Protein AF-A0A849I796-F1 (afdb_monomer)

Radius of gyration: 27.42 Å; Cα contacts (8 Å, |Δi|>4): 623; chains: 1; bounding box: 68×43×77 Å

Solvent-accessible surface area (backbone atoms only — not comparable to full-atom values): 19784 Å² total; per-residue (Å²): 122,46,79,78,44,78,45,82,38,92,36,68,52,98,88,42,77,52,31,26,39,43,32,38,31,42,37,64,88,39,35,52,67,39,44,51,39,39,40,70,53,34,75,76,41,68,89,66,61,77,65,14,43,44,56,55,46,40,28,33,34,23,44,32,41,38,40,72,31,68,44,82,55,86,55,64,49,69,46,78,55,97,47,93,47,33,30,40,26,29,28,39,38,78,47,72,70,43,39,50,52,26,46,52,52,17,50,52,46,52,48,19,28,71,70,76,47,87,55,66,52,66,62,55,24,49,55,40,26,55,51,41,65,72,62,51,68,48,61,62,32,37,52,55,50,50,58,28,54,78,68,72,44,52,71,45,74,77,50,90,65,52,35,33,38,33,58,59,80,95,70,44,46,43,29,51,46,83,46,45,80,81,60,52,69,69,59,52,56,36,69,54,32,52,63,60,39,45,54,57,36,43,77,69,70,42,92,67,71,60,64,49,78,37,90,47,48,64,48,38,44,51,51,39,58,74,68,70,52,42,22,27,33,29,24,47,70,60,60,95,69,55,37,55,43,70,73,40,74,51,65,68,54,48,34,54,33,39,62,48,7,48,74,75,26,94,46,30,32,34,29,45,49,79,89,80,85,49,67,53,72,43,67,58,91,96,40,80,76,47,76,43,76,60,77,76,75,63,45,68,21,70,55,76,48,26,47,51,56,47,45,51,57,64,40,64,42,88,53,32,32,78,74,75,66,41,91,34,57,51,76,69,86,45,74,66,47,50,54,47,31,47,76,70,77,38,53,58,80,35,59,37,51,62,74,40,76,50,97

Nearest PDB structures (foldseek):
  7lgj-assembly1_A  TM=7.982E-01  e=4.415E-27  Synechocystis sp. PCC 6714
  7lgn-assembly1_A  TM=7.480E-01  e=2.036E-26  Tatumella morbirosei
  7lgm-assembly1_B  TM=7.848E-01  e=1.814E-23  Acinetobacter baylyi ADP1
  7ta5-assembly1_A  TM=7.591E-01  e=1.364E-20  Gloeothece citriformis
  3ln6-assembly1_A-2  TM=7.277E-01  e=1.611E-14  Streptococcus agalactiae serogroup V

Sequence (359 aa):
MEILRIRTLRGPNVWSPHRSIEALVSCKAGSPEFAKRLRTLFPKIGPLDPEGSEAHALAVAALALQAQAGCRVAYLRTAKTRLPWEHFVVVEYSEEKVGRLAMERAVELCRAALDDAPFDADAAIAELAELDEDIRLGPSTGSIVSAAIDRGVPHFRLTEGSLVQFGWGFRQRRIQAAETDGDGAIAENIAQDKDLTKELLDAAGVPVPQGRVVRDAEDAWLAACEIGGPVVVKPRDGNQGKGIAVNISAREDVISSFHAASKVSEEVIVERYVPGSDYRLLVIGSKLVAAARRDPPHVIGDGMRTVRELVQEVNLDPRRGSGHATSLTRIPLDEIALATLARQGLEADSVPDKGRRVA

Structure (mmCIF, N/CA/C/O backbone):
data_AF-A0A849I796-F1
#
_entry.id   AF-A0A849I796-F1
#
loop_
_atom_site.group_PDB
_atom_site.id
_atom_site.type_symbol
_atom_site.label_atom_id
_atom_site.label_alt_id
_atom_site.label_comp_id
_atom_site.label_asym_id
_atom_site.label_entity_id
_atom_site.label_seq_id
_atom_site.pdbx_PDB_ins_code
_atom_site.Cartn_x
_atom_site.Cartn_y
_atom_site.Cartn_z
_atom_site.occupancy
_atom_site.B_iso_or_equiv
_atom_site.auth_seq_id
_atom_site.auth_comp_id
_atom_site.auth_asym_id
_atom_site.auth_atom_id
_atom_site.pdbx_PDB_model_num
ATOM 1 N N . MET A 1 1 ? 27.643 3.482 -24.620 1.00 84.50 1 MET A N 1
ATOM 2 C CA . MET A 1 1 ? 26.190 3.665 -24.809 1.00 84.50 1 MET A CA 1
ATOM 3 C C . MET A 1 1 ? 25.739 5.047 -24.338 1.00 84.50 1 MET A C 1
ATOM 5 O O . MET A 1 1 ? 26.122 5.479 -23.248 1.00 84.50 1 MET A O 1
ATOM 9 N N . GLU A 1 2 ? 24.929 5.734 -25.146 1.00 89.38 2 GLU A N 1
ATOM 10 C CA . GLU A 1 2 ? 24.418 7.089 -24.878 1.00 89.38 2 GLU A CA 1
ATOM 11 C C . GLU A 1 2 ? 22.937 7.215 -25.273 1.00 89.38 2 GLU A C 1
ATOM 13 O O . GLU A 1 2 ? 22.543 6.746 -26.341 1.00 89.38 2 GLU A O 1
ATOM 18 N N . ILE A 1 3 ? 22.114 7.853 -24.431 1.00 92.19 3 ILE A N 1
ATOM 19 C CA . ILE A 1 3 ? 20.731 8.206 -24.783 1.00 92.19 3 ILE A CA 1
ATOM 20 C C . ILE A 1 3 ? 20.756 9.527 -25.554 1.00 92.19 3 ILE A C 1
ATOM 22 O O . ILE A 1 3 ? 21.059 10.572 -24.988 1.00 92.19 3 ILE A O 1
ATOM 26 N N . LEU A 1 4 ? 20.377 9.487 -26.829 1.00 93.88 4 LEU A N 1
ATOM 27 C CA . LEU A 1 4 ? 20.266 10.670 -27.686 1.00 93.88 4 LEU A CA 1
ATOM 28 C C . LEU A 1 4 ? 18.950 11.421 -27.454 1.00 93.88 4 LEU A C 1
ATOM 30 O O . LEU A 1 4 ? 18.875 12.640 -27.601 1.00 93.88 4 LEU A O 1
ATOM 34 N N . ARG A 1 5 ? 17.876 10.688 -27.137 1.00 95.06 5 ARG A N 1
ATOM 35 C CA . ARG A 1 5 ? 16.550 11.259 -26.877 1.00 95.06 5 ARG A CA 1
ATOM 36 C C . ARG A 1 5 ? 15.715 10.317 -26.027 1.00 95.06 5 ARG A C 1
ATOM 38 O O . ARG A 1 5 ? 15.691 9.126 -26.305 1.00 95.06 5 ARG A O 1
ATOM 45 N N . ILE A 1 6 ? 14.941 10.856 -25.089 1.00 95.00 6 ILE A N 1
ATOM 46 C CA . ILE A 1 6 ? 13.949 10.097 -24.317 1.00 95.00 6 ILE A CA 1
ATOM 47 C C . ILE A 1 6 ? 12.566 10.743 -24.420 1.00 95.00 6 ILE A C 1
ATOM 49 O O . ILE A 1 6 ? 12.428 11.967 -24.377 1.00 95.00 6 ILE A O 1
ATOM 53 N N . ARG A 1 7 ? 11.527 9.923 -24.577 1.00 95.25 7 ARG A N 1
ATOM 54 C CA . ARG A 1 7 ? 10.123 10.340 -24.638 1.00 95.25 7 ARG A CA 1
ATOM 55 C C . ARG A 1 7 ? 9.273 9.439 -23.758 1.00 95.25 7 ARG A C 1
ATOM 57 O O . ARG A 1 7 ? 9.440 8.224 -23.777 1.00 95.25 7 ARG A O 1
ATOM 64 N N . THR A 1 8 ? 8.316 10.033 -23.050 1.00 94.81 8 THR A N 1
ATOM 65 C CA . THR A 1 8 ? 7.270 9.273 -22.360 1.00 94.81 8 THR A CA 1
ATOM 66 C C . THR A 1 8 ? 6.030 9.179 -23.242 1.00 94.81 8 THR A C 1
ATOM 68 O O . THR A 1 8 ? 5.461 10.200 -23.630 1.00 94.81 8 THR A O 1
ATOM 71 N N . LEU A 1 9 ? 5.576 7.964 -23.520 1.00 94.31 9 LEU A N 1
ATOM 72 C CA . LEU A 1 9 ? 4.347 7.671 -24.246 1.00 94.31 9 LEU A CA 1
ATOM 73 C C . LEU A 1 9 ? 3.263 7.293 -23.227 1.00 94.31 9 LEU A C 1
ATOM 75 O O . LEU A 1 9 ? 3.277 6.200 -22.667 1.00 94.31 9 LEU A O 1
ATOM 79 N N . ARG A 1 10 ? 2.329 8.216 -22.963 1.00 89.31 10 ARG A N 1
ATOM 80 C CA . ARG A 1 10 ? 1.353 8.139 -21.851 1.00 89.31 10 ARG A CA 1
ATOM 81 C C . ARG A 1 10 ? 0.063 7.373 -22.166 1.00 89.31 10 ARG A C 1
ATOM 83 O O . ARG A 1 10 ? -0.919 7.493 -21.442 1.00 89.31 10 ARG A O 1
ATOM 90 N N . GLY A 1 11 ? 0.062 6.575 -23.224 1.00 84.88 11 GLY A N 1
ATOM 91 C CA . GLY A 1 11 ? -1.077 5.761 -23.633 1.00 84.88 11 GLY A CA 1
ATOM 92 C C . GLY A 1 11 ? -0.743 4.920 -24.862 1.00 84.88 11 GLY A C 1
ATOM 93 O O . GLY A 1 11 ? 0.442 4.804 -25.201 1.00 84.88 11 GLY A O 1
ATOM 94 N N . PRO A 1 12 ? -1.768 4.375 -25.545 1.00 86.06 12 PRO A N 1
ATOM 95 C CA . PRO A 1 12 ? -1.584 3.654 -26.795 1.00 86.06 12 PRO A CA 1
ATOM 96 C C . PRO A 1 12 ? -0.754 4.465 -27.787 1.00 86.06 12 PRO A C 1
ATOM 98 O O . PRO A 1 12 ? -1.002 5.652 -28.010 1.00 86.06 12 PRO A O 1
ATOM 101 N N . ASN A 1 13 ? 0.262 3.828 -28.351 1.00 91.38 13 ASN A N 1
ATOM 102 C CA . ASN A 1 13 ? 1.279 4.479 -29.160 1.00 91.38 13 ASN A CA 1
ATOM 103 C C . ASN A 1 13 ? 1.733 3.573 -30.314 1.00 91.38 13 ASN A C 1
ATOM 105 O O . ASN A 1 13 ? 1.218 2.476 -30.511 1.00 91.38 13 ASN A O 1
ATOM 109 N N . VAL A 1 14 ? 2.700 4.053 -31.102 1.00 93.38 14 VAL A N 1
ATOM 110 C CA . VAL A 1 14 ? 3.194 3.356 -32.302 1.00 93.38 14 VAL A CA 1
ATOM 111 C C . VAL A 1 14 ? 3.827 1.991 -32.001 1.00 93.38 14 VAL A C 1
ATOM 113 O O . VAL A 1 14 ? 3.900 1.139 -32.885 1.00 93.38 14 VAL A O 1
ATOM 116 N N . TRP A 1 15 ? 4.281 1.765 -30.767 1.00 93.31 15 TRP A N 1
ATOM 117 C CA . TRP A 1 15 ? 4.946 0.530 -30.369 1.00 93.31 15 TRP A CA 1
ATOM 118 C C . TRP A 1 15 ? 3.990 -0.466 -29.732 1.00 93.31 15 TRP A C 1
ATOM 120 O O . TRP A 1 15 ? 4.114 -1.661 -29.992 1.00 93.31 15 TRP A O 1
ATOM 130 N N . SER A 1 16 ? 3.080 0.012 -28.883 1.00 89.56 16 SER A N 1
ATOM 131 C CA . SER A 1 16 ? 2.226 -0.838 -28.060 1.00 89.56 16 SER A CA 1
ATOM 132 C C . SER A 1 16 ? 0.968 -0.098 -27.573 1.00 89.56 16 SER A C 1
ATOM 134 O O . SER A 1 16 ? 0.925 1.136 -27.581 1.00 89.56 16 SER A O 1
ATOM 136 N N . PRO A 1 17 ? -0.068 -0.823 -27.108 1.00 86.56 17 PRO A N 1
ATOM 137 C CA . PRO A 1 17 ? -1.189 -0.215 -26.390 1.00 86.56 17 PRO A CA 1
ATOM 138 C C . PRO A 1 17 ? -0.813 0.244 -24.966 1.00 86.56 17 PRO A C 1
ATOM 140 O O . PRO A 1 17 ? -1.616 0.906 -24.309 1.00 86.56 17 PRO A O 1
ATOM 143 N N . HIS A 1 18 ? 0.385 -0.104 -24.488 1.00 87.31 18 HIS A N 1
ATOM 144 C CA . HIS A 1 18 ? 0.859 0.167 -23.136 1.00 87.31 18 HIS A CA 1
ATOM 145 C C . HIS A 1 18 ? 1.500 1.550 -23.032 1.00 87.31 18 HIS A C 1
ATOM 147 O O . HIS A 1 18 ? 2.007 2.103 -24.008 1.00 87.31 18 HIS A O 1
ATOM 153 N N . ARG A 1 19 ? 1.540 2.094 -21.815 1.00 92.44 19 ARG A N 1
ATOM 154 C CA . ARG A 1 19 ? 2.376 3.259 -21.512 1.00 92.44 19 ARG A CA 1
ATOM 155 C C . ARG A 1 19 ? 3.840 2.841 -21.600 1.00 92.44 19 ARG A C 1
ATOM 157 O O . ARG A 1 19 ? 4.206 1.776 -21.111 1.00 92.44 19 ARG A O 1
ATOM 164 N N . SER A 1 20 ? 4.676 3.609 -22.288 1.00 96.44 20 SER A N 1
ATOM 165 C CA . SER A 1 20 ? 6.063 3.199 -22.543 1.00 96.44 20 SER A CA 1
ATOM 166 C C . SER A 1 20 ? 7.026 4.374 -22.596 1.00 96.44 20 SER A C 1
ATOM 168 O O . SER A 1 20 ? 6.670 5.473 -23.015 1.00 96.44 20 SER A O 1
ATOM 170 N N . ILE A 1 21 ? 8.267 4.139 -22.194 1.00 97.38 21 ILE A N 1
ATOM 171 C CA . ILE A 1 21 ? 9.382 5.048 -22.433 1.00 97.38 21 ILE A CA 1
ATOM 172 C C . ILE A 1 21 ? 10.035 4.634 -23.741 1.00 97.38 21 ILE A C 1
ATOM 174 O O . ILE A 1 21 ? 10.441 3.487 -23.890 1.00 97.38 21 ILE A O 1
ATOM 178 N N . GLU A 1 22 ? 10.127 5.570 -24.681 1.00 97.38 22 GLU A N 1
ATOM 179 C CA . GLU A 1 22 ? 10.909 5.432 -25.909 1.00 97.38 22 GLU A CA 1
ATOM 180 C C . GLU A 1 22 ? 12.228 6.183 -25.726 1.00 97.38 22 GLU A C 1
ATOM 182 O O . GLU A 1 22 ? 12.242 7.410 -25.598 1.00 97.38 22 GLU A O 1
ATOM 187 N N . ALA A 1 23 ? 13.337 5.454 -25.757 1.00 97.12 23 ALA A N 1
ATOM 188 C CA . ALA A 1 23 ? 14.680 5.999 -25.811 1.00 97.12 23 ALA A CA 1
ATOM 189 C C . ALA A 1 23 ? 15.287 5.746 -27.197 1.00 97.12 23 ALA A C 1
ATOM 191 O O . ALA A 1 23 ? 15.315 4.617 -27.680 1.00 97.12 23 ALA A O 1
ATOM 192 N N . LEU A 1 24 ? 15.784 6.798 -27.842 1.00 96.50 24 LEU A N 1
ATOM 193 C CA . LEU A 1 24 ? 16.706 6.681 -28.966 1.00 96.50 24 LEU A CA 1
ATOM 194 C C . LEU A 1 24 ? 18.117 6.613 -28.388 1.00 96.50 24 LEU A C 1
ATOM 196 O O . LEU A 1 24 ? 18.549 7.554 -27.718 1.00 96.50 24 LEU A O 1
ATOM 200 N N . VAL A 1 25 ? 18.817 5.516 -28.644 1.00 94.88 25 VAL A N 1
ATOM 201 C CA . VAL A 1 25 ? 20.134 5.241 -28.072 1.00 94.88 25 VAL A CA 1
ATOM 202 C C . VAL A 1 25 ? 21.181 5.033 -29.153 1.00 94.88 25 VAL A C 1
ATOM 204 O O . VAL A 1 25 ? 20.911 4.415 -30.184 1.00 94.88 25 VAL A O 1
ATOM 207 N N . SER A 1 26 ? 22.377 5.554 -28.893 1.00 93.00 26 SER A N 1
ATOM 208 C CA . SER A 1 26 ? 23.586 5.283 -29.660 1.00 93.00 26 SER A CA 1
ATOM 209 C C . SER A 1 26 ? 24.373 4.168 -28.975 1.00 93.00 26 SER A C 1
ATOM 211 O O . SER A 1 26 ? 24.803 4.299 -27.819 1.00 93.00 26 SER A O 1
ATOM 213 N N . CYS A 1 27 ? 24.532 3.057 -29.686 1.00 87.38 27 CYS A N 1
ATOM 214 C CA . CYS A 1 27 ? 25.099 1.810 -29.185 1.00 87.38 27 CYS A CA 1
ATOM 215 C C . CYS A 1 27 ? 26.103 1.239 -30.185 1.00 87.38 27 CYS A C 1
ATOM 217 O O . CYS A 1 27 ? 25.915 1.345 -31.401 1.00 87.38 27 CYS A O 1
ATOM 219 N N . LYS A 1 28 ? 27.153 0.590 -29.677 1.00 80.69 28 LYS A N 1
ATOM 220 C CA . LYS A 1 28 ? 28.049 -0.213 -30.518 1.00 80.69 28 LYS A CA 1
ATOM 221 C C . LYS A 1 28 ? 27.478 -1.625 -30.675 1.00 80.69 28 LYS A C 1
ATOM 223 O O . LYS A 1 28 ? 26.536 -2.013 -29.982 1.00 80.69 28 LYS A O 1
ATOM 228 N N . ALA A 1 29 ? 28.034 -2.393 -31.614 1.00 73.31 29 ALA A N 1
ATOM 229 C CA . ALA A 1 29 ? 27.798 -3.832 -31.638 1.00 73.31 29 ALA A CA 1
ATOM 230 C C . ALA A 1 29 ? 28.307 -4.407 -30.311 1.00 73.31 29 ALA A C 1
ATOM 232 O O . ALA A 1 29 ? 29.456 -4.165 -29.936 1.00 73.31 29 ALA A O 1
ATOM 233 N N . GLY A 1 30 ? 27.425 -5.084 -29.581 1.00 74.38 30 GLY A N 1
ATOM 234 C CA . GLY A 1 30 ? 27.768 -5.624 -28.277 1.00 74.38 30 GLY A CA 1
ATOM 235 C C . GLY A 1 30 ? 28.711 -6.821 -28.359 1.00 74.38 30 GLY A C 1
ATOM 236 O O . GLY A 1 30 ? 29.165 -7.211 -29.435 1.00 74.38 30 GLY A O 1
ATOM 237 N N . SER A 1 31 ? 29.038 -7.392 -27.200 1.00 87.44 31 SER A N 1
ATOM 238 C CA . SER A 1 31 ? 29.915 -8.561 -27.116 1.00 87.44 31 SER A CA 1
ATOM 239 C C . SER A 1 31 ? 29.374 -9.609 -26.140 1.00 87.44 31 SER A C 1
ATOM 241 O O . SER A 1 31 ? 28.722 -9.251 -25.153 1.00 87.44 31 SER A O 1
ATOM 243 N N . PRO A 1 32 ? 29.692 -10.901 -26.341 1.00 89.25 32 PRO A N 1
ATOM 244 C CA . PRO A 1 32 ? 29.359 -11.946 -25.373 1.00 89.25 32 PRO A CA 1
ATOM 245 C C . PRO A 1 32 ? 29.924 -11.675 -23.970 1.00 89.25 32 PRO A C 1
ATOM 247 O O . PRO A 1 32 ? 29.285 -12.001 -22.970 1.00 89.25 32 PRO A O 1
ATOM 250 N N . GLU A 1 33 ? 31.093 -11.030 -23.883 1.00 91.00 33 GLU A N 1
ATOM 251 C CA . GLU A 1 33 ? 31.715 -10.669 -22.603 1.00 91.00 33 GLU A CA 1
ATOM 252 C C . GLU A 1 33 ? 30.926 -9.578 -21.869 1.00 91.00 33 GLU A C 1
ATOM 254 O O . GLU A 1 33 ? 30.748 -9.652 -20.655 1.00 91.00 33 GLU A O 1
ATOM 259 N N . PHE A 1 34 ? 30.383 -8.598 -22.599 1.00 92.75 34 PHE A N 1
ATOM 260 C CA . PHE A 1 34 ? 29.457 -7.612 -22.036 1.00 92.75 34 PHE A CA 1
ATOM 261 C C . PHE A 1 34 ? 28.204 -8.292 -21.461 1.00 92.75 34 PHE A C 1
ATOM 263 O O . PHE A 1 34 ? 27.848 -8.047 -20.310 1.00 92.75 34 PHE A O 1
ATOM 270 N N . ALA A 1 35 ? 27.579 -9.210 -22.208 1.00 91.56 35 ALA A N 1
ATOM 271 C CA . ALA A 1 35 ? 26.399 -9.934 -21.730 1.00 91.56 35 ALA A CA 1
ATOM 272 C C . ALA A 1 35 ? 26.695 -10.795 -20.487 1.00 91.56 35 ALA A C 1
ATOM 274 O O . ALA A 1 35 ? 25.860 -10.903 -19.587 1.00 91.56 35 ALA A O 1
ATOM 275 N N . LYS A 1 36 ? 27.887 -11.401 -20.414 1.00 92.19 36 LYS A N 1
ATOM 276 C CA . LYS A 1 36 ? 28.337 -12.165 -19.244 1.00 92.19 36 LYS A CA 1
ATOM 277 C C . LYS A 1 36 ? 28.515 -11.264 -18.021 1.00 92.19 36 LYS A C 1
ATOM 279 O O . LYS A 1 36 ? 27.977 -11.586 -16.966 1.00 92.19 36 LYS A O 1
ATOM 284 N N . ARG A 1 37 ? 29.204 -10.129 -18.170 1.00 93.94 37 ARG A N 1
ATOM 285 C CA . ARG A 1 37 ? 29.401 -9.154 -17.085 1.00 93.94 37 ARG A CA 1
ATOM 286 C C . ARG A 1 37 ? 28.090 -8.568 -16.586 1.00 93.94 37 ARG A C 1
ATOM 288 O O . ARG A 1 37 ? 27.881 -8.483 -15.381 1.00 93.94 37 ARG A O 1
ATOM 295 N N . LEU A 1 38 ? 27.165 -8.278 -17.496 1.00 93.81 38 LEU A N 1
ATOM 296 C CA . LEU A 1 38 ? 25.833 -7.799 -17.147 1.00 93.81 38 LEU A CA 1
ATOM 297 C C . LEU A 1 38 ? 25.060 -8.806 -16.278 1.00 93.81 38 LEU A C 1
ATOM 299 O O . LEU A 1 38 ? 24.424 -8.409 -15.307 1.00 93.81 38 LEU A O 1
ATOM 303 N N . ARG A 1 39 ? 25.162 -10.112 -16.568 1.00 94.00 39 ARG A N 1
ATOM 304 C CA . ARG A 1 39 ? 24.584 -11.166 -15.710 1.00 94.00 39 ARG A CA 1
ATOM 305 C C . ARG A 1 39 ? 25.284 -11.286 -14.360 1.00 94.00 39 ARG A C 1
ATOM 307 O O . ARG A 1 39 ? 24.630 -11.646 -13.392 1.00 94.00 39 ARG A O 1
ATOM 314 N N . THR A 1 40 ? 26.581 -11.005 -14.279 1.00 94.50 40 THR A N 1
ATOM 315 C CA . THR A 1 40 ? 27.293 -10.979 -12.993 1.00 94.50 40 THR A CA 1
ATOM 316 C C . THR A 1 40 ? 26.808 -9.824 -12.120 1.00 94.50 40 THR A C 1
ATOM 318 O O . THR A 1 40 ? 26.526 -10.035 -10.946 1.00 94.50 40 THR A O 1
ATOM 321 N N . LEU A 1 41 ? 26.674 -8.624 -12.696 1.00 96.00 41 LEU A N 1
ATOM 322 C CA . LEU A 1 41 ? 26.200 -7.433 -11.984 1.00 96.00 41 LEU A CA 1
ATOM 323 C C . LEU A 1 41 ? 24.712 -7.513 -11.633 1.00 96.00 41 LEU A C 1
ATOM 325 O O . LEU A 1 41 ? 24.296 -7.024 -10.588 1.00 96.00 41 LEU A O 1
ATOM 329 N N . PHE A 1 42 ? 23.907 -8.145 -12.490 1.00 96.44 42 PHE A N 1
ATOM 330 C CA . PHE A 1 42 ? 22.482 -8.331 -12.253 1.00 96.44 42 PHE A CA 1
ATOM 331 C C . PHE A 1 42 ? 22.021 -9.753 -12.616 1.00 96.44 42 PHE A C 1
ATOM 333 O O . PHE A 1 42 ? 21.472 -9.986 -13.698 1.00 96.44 42 PHE A O 1
ATOM 340 N N . PRO A 1 43 ? 22.177 -10.730 -11.702 1.00 93.56 43 PRO A N 1
ATOM 341 C CA . PRO A 1 43 ? 21.858 -12.136 -11.977 1.00 93.56 43 PRO A CA 1
ATOM 342 C C . PRO A 1 43 ? 20.405 -12.394 -12.386 1.00 93.56 43 PRO A C 1
ATOM 344 O O . PRO A 1 43 ? 20.114 -13.341 -13.114 1.00 93.56 43 PRO A O 1
ATOM 347 N N . LYS A 1 44 ? 19.484 -11.535 -11.939 1.00 92.31 44 LYS A N 1
ATOM 348 C CA . LYS A 1 44 ? 18.041 -11.649 -12.180 1.00 92.31 44 LYS A CA 1
ATOM 349 C C . LYS A 1 44 ? 17.553 -10.845 -13.402 1.00 92.31 44 LYS A C 1
ATOM 351 O O . LYS A 1 44 ? 16.351 -10.692 -13.581 1.00 92.31 44 LYS A O 1
ATOM 356 N N . ILE A 1 45 ? 18.454 -10.344 -14.252 1.00 92.50 45 ILE A N 1
ATOM 357 C CA . ILE A 1 45 ? 18.122 -9.493 -15.411 1.00 92.50 45 ILE A CA 1
ATOM 358 C C . ILE A 1 45 ? 17.202 -10.163 -16.451 1.00 92.50 45 ILE A C 1
ATOM 360 O O . ILE A 1 45 ? 16.509 -9.480 -17.192 1.00 92.50 45 ILE A O 1
ATOM 364 N N . GLY A 1 46 ? 17.152 -11.496 -16.503 1.00 89.56 46 GLY A N 1
ATOM 365 C CA . GLY A 1 46 ? 16.339 -12.235 -17.473 1.00 89.56 46 GLY A CA 1
ATOM 366 C C . GLY A 1 46 ? 17.093 -12.580 -18.769 1.00 89.56 46 GLY A C 1
ATOM 367 O O . GLY A 1 46 ? 18.329 -12.615 -18.784 1.00 89.56 46 GLY A O 1
ATOM 368 N N . PRO A 1 47 ? 16.375 -12.935 -19.852 1.00 90.00 47 PRO A N 1
ATOM 369 C CA . PRO A 1 47 ? 16.996 -13.395 -21.089 1.00 90.00 47 PRO A CA 1
ATOM 370 C C . PRO A 1 47 ? 17.690 -12.239 -21.817 1.00 90.00 47 PRO A C 1
ATOM 372 O O . PRO A 1 47 ? 17.088 -11.204 -22.074 1.00 90.00 47 PRO A O 1
ATOM 375 N N . LEU A 1 48 ? 18.955 -12.451 -22.179 1.00 90.31 48 LEU A N 1
ATOM 376 C CA . LEU A 1 48 ? 19.755 -11.522 -22.977 1.00 90.31 48 LEU A CA 1
ATOM 377 C C . LEU A 1 48 ? 20.078 -12.158 -24.325 1.00 90.31 48 LEU A C 1
ATOM 379 O O . LEU A 1 48 ? 20.280 -13.373 -24.406 1.00 90.31 48 LEU A O 1
ATOM 383 N N . ASP A 1 49 ? 20.201 -11.312 -25.340 1.00 85.25 49 ASP A N 1
ATOM 384 C CA . ASP A 1 49 ? 20.724 -11.663 -26.655 1.00 85.25 49 ASP A CA 1
ATOM 385 C C . ASP A 1 49 ? 22.126 -12.298 -26.517 1.00 85.25 49 ASP A C 1
ATOM 387 O O . ASP A 1 49 ? 23.016 -11.667 -25.931 1.00 85.25 49 ASP A O 1
ATOM 391 N N . PRO A 1 50 ? 22.350 -13.527 -27.025 1.00 75.81 50 PRO A N 1
ATOM 392 C CA . PRO A 1 50 ? 23.659 -14.176 -27.004 1.00 75.81 50 PRO A CA 1
ATOM 393 C C . PRO A 1 50 ? 24.763 -13.370 -27.697 1.00 75.81 50 PRO A C 1
ATOM 395 O O . PRO A 1 50 ? 25.920 -13.462 -27.289 1.00 75.81 50 PRO A O 1
ATOM 398 N N . GLU A 1 51 ? 24.418 -12.565 -28.708 1.00 76.81 51 GLU A N 1
ATOM 399 C CA . GLU A 1 51 ? 25.367 -11.689 -29.410 1.00 76.81 51 GLU A CA 1
ATOM 400 C C . GLU A 1 51 ? 25.675 -10.403 -28.620 1.00 76.81 51 GLU A C 1
ATOM 402 O O . GLU A 1 51 ? 26.588 -9.650 -28.958 1.00 76.81 51 GLU A O 1
ATOM 407 N N . GLY A 1 52 ? 24.957 -10.172 -27.517 1.00 77.75 52 GLY A N 1
ATOM 408 C CA . GLY A 1 52 ? 25.245 -9.120 -26.551 1.00 77.75 52 GLY A CA 1
ATOM 409 C C . GLY A 1 52 ? 24.765 -7.730 -26.951 1.00 77.75 52 GLY A C 1
ATOM 410 O O . GLY A 1 52 ? 25.316 -6.761 -26.444 1.00 77.75 52 GLY A O 1
ATOM 411 N N . SER A 1 53 ? 23.760 -7.604 -27.826 1.00 89.69 53 SER A N 1
ATOM 412 C CA . SER A 1 53 ? 23.206 -6.313 -28.264 1.00 89.69 53 SER A CA 1
ATOM 413 C C . SER A 1 53 ? 22.964 -5.336 -27.102 1.00 89.69 53 SER A C 1
ATOM 415 O O . SER A 1 53 ? 22.098 -5.564 -26.256 1.00 89.69 53 SER A O 1
ATOM 417 N N . GLU A 1 54 ? 23.701 -4.216 -27.088 1.00 92.75 54 GLU A N 1
ATOM 418 C CA . GLU A 1 54 ? 23.615 -3.186 -26.037 1.00 92.75 54 GLU A CA 1
ATOM 419 C C . GLU A 1 54 ? 22.193 -2.614 -25.912 1.00 92.75 54 GLU A C 1
ATOM 421 O O . GLU A 1 54 ? 21.687 -2.431 -24.808 1.00 92.75 54 GLU A O 1
ATOM 426 N N . ALA A 1 55 ? 21.513 -2.379 -27.040 1.00 93.62 55 ALA A N 1
ATOM 427 C CA . ALA A 1 55 ? 20.151 -1.846 -27.042 1.00 93.62 55 ALA A CA 1
ATOM 428 C C . ALA A 1 55 ? 19.148 -2.839 -26.434 1.00 93.62 55 ALA A C 1
ATOM 430 O O . ALA A 1 55 ? 18.249 -2.447 -25.691 1.00 93.62 55 ALA A O 1
ATOM 431 N N . HIS A 1 56 ? 19.298 -4.133 -26.736 1.00 94.19 56 HIS A N 1
ATOM 432 C CA . HIS A 1 56 ? 18.454 -5.167 -26.141 1.00 94.19 56 HIS A CA 1
ATOM 433 C C . HIS A 1 56 ? 18.751 -5.332 -24.648 1.00 94.19 56 HIS A C 1
ATOM 435 O O . HIS A 1 56 ? 17.821 -5.371 -23.849 1.00 94.19 56 HIS A O 1
ATOM 441 N N . ALA A 1 57 ? 20.029 -5.341 -24.267 1.00 94.94 57 ALA A N 1
ATOM 442 C CA . ALA A 1 57 ? 20.453 -5.386 -22.875 1.00 94.94 57 ALA A CA 1
ATOM 443 C C . ALA A 1 57 ? 19.880 -4.225 -22.050 1.00 94.94 57 ALA A C 1
ATOM 445 O O . ALA A 1 57 ? 19.354 -4.465 -20.967 1.00 94.94 57 ALA A O 1
ATOM 446 N N . LEU A 1 58 ? 19.895 -2.998 -22.583 1.00 95.88 58 LEU A N 1
ATOM 447 C CA . LEU A 1 58 ? 19.285 -1.840 -21.929 1.00 95.88 58 LEU A CA 1
ATOM 448 C C . LEU A 1 58 ? 17.773 -2.024 -21.726 1.00 95.88 58 LEU A C 1
ATOM 450 O O . LEU A 1 58 ? 17.260 -1.760 -20.640 1.00 95.88 58 LEU A O 1
ATOM 454 N N . ALA A 1 59 ? 17.061 -2.501 -22.754 1.00 96.62 59 ALA A N 1
ATOM 455 C CA . ALA A 1 59 ? 15.622 -2.745 -22.671 1.00 96.62 59 ALA A CA 1
ATOM 456 C C . ALA A 1 59 ? 15.280 -3.781 -21.587 1.00 96.62 59 ALA A C 1
ATOM 458 O O . ALA A 1 59 ? 14.366 -3.578 -20.789 1.00 96.62 59 ALA A O 1
ATOM 459 N N . VAL A 1 60 ? 16.035 -4.883 -21.559 1.00 97.00 60 VAL A N 1
ATOM 460 C CA . VAL A 1 60 ? 15.854 -5.979 -20.602 1.00 97.00 60 VAL A CA 1
ATOM 461 C C . VAL A 1 60 ? 16.221 -5.527 -19.188 1.00 97.00 60 VAL A C 1
ATOM 463 O O . VAL A 1 60 ? 15.453 -5.780 -18.266 1.00 97.00 60 VAL A O 1
ATOM 466 N N . ALA A 1 61 ? 17.327 -4.798 -19.014 1.00 97.19 61 ALA A N 1
ATOM 467 C CA . ALA A 1 61 ? 17.732 -4.223 -17.732 1.00 97.19 61 ALA A CA 1
ATOM 468 C C . ALA A 1 61 ? 16.645 -3.314 -17.144 1.00 97.19 61 ALA A C 1
ATOM 470 O O . ALA A 1 61 ? 16.229 -3.516 -16.005 1.00 97.19 61 ALA A O 1
ATOM 471 N N . ALA A 1 62 ? 16.139 -2.357 -17.928 1.00 97.62 62 ALA A N 1
ATOM 472 C CA . ALA A 1 62 ? 15.106 -1.427 -17.473 1.00 97.62 62 ALA A CA 1
ATOM 473 C C . ALA A 1 62 ? 13.786 -2.139 -17.131 1.00 97.62 62 ALA A C 1
ATOM 475 O O . ALA A 1 62 ? 13.123 -1.777 -16.157 1.00 97.62 62 ALA A O 1
ATOM 476 N N . LEU A 1 63 ? 13.397 -3.167 -17.895 1.00 97.75 63 LEU A N 1
ATOM 477 C CA . LEU A 1 63 ? 12.213 -3.967 -17.576 1.00 97.75 63 LEU A CA 1
ATOM 478 C C . LEU A 1 63 ? 12.423 -4.793 -16.296 1.00 97.75 63 LEU A C 1
ATOM 480 O O . LEU A 1 63 ? 11.551 -4.820 -15.431 1.00 97.75 63 LEU A O 1
ATOM 484 N N . ALA A 1 64 ? 13.578 -5.446 -16.159 1.00 97.31 64 ALA A N 1
ATOM 485 C CA . ALA A 1 64 ? 13.881 -6.329 -15.038 1.00 97.31 64 ALA A CA 1
ATOM 486 C C . ALA A 1 64 ? 14.032 -5.580 -13.709 1.00 97.31 64 ALA A C 1
ATOM 488 O O . ALA A 1 64 ? 13.569 -6.083 -12.686 1.00 97.31 64 ALA A O 1
ATOM 489 N N . LEU A 1 65 ? 14.629 -4.382 -13.722 1.00 97.81 65 LEU A N 1
ATOM 490 C CA . LEU A 1 65 ? 14.707 -3.509 -12.548 1.00 97.81 65 LEU A CA 1
ATOM 491 C C . LEU A 1 65 ? 13.302 -3.129 -12.053 1.00 97.81 65 LEU A C 1
ATOM 493 O O . LEU A 1 65 ? 12.996 -3.332 -10.882 1.00 97.81 65 LEU A O 1
ATOM 497 N N . GLN A 1 66 ? 12.415 -2.677 -12.949 1.00 97.69 66 GLN A N 1
ATOM 498 C CA . GLN A 1 66 ? 11.022 -2.364 -12.598 1.00 97.69 66 GLN A CA 1
ATOM 499 C C . GLN A 1 66 ? 10.267 -3.592 -12.072 1.00 97.69 66 GLN A C 1
ATOM 501 O O . GLN A 1 66 ? 9.603 -3.521 -11.040 1.00 97.69 66 GLN A O 1
ATOM 506 N N . ALA A 1 67 ? 10.372 -4.730 -12.762 1.00 95.69 67 ALA A N 1
ATOM 507 C CA . ALA A 1 67 ? 9.674 -5.950 -12.367 1.00 95.69 67 ALA A CA 1
ATOM 508 C C . ALA A 1 67 ? 10.109 -6.436 -10.974 1.00 95.69 67 ALA A C 1
ATOM 510 O O . ALA A 1 67 ? 9.276 -6.883 -10.186 1.00 95.69 67 ALA A O 1
ATOM 511 N N . GLN A 1 68 ? 11.397 -6.316 -10.641 1.00 94.69 68 GLN A N 1
ATOM 512 C CA . GLN A 1 68 ? 11.915 -6.685 -9.321 1.00 94.69 68 GLN A CA 1
ATOM 513 C C . GLN A 1 68 ? 11.602 -5.658 -8.234 1.00 94.69 68 GLN A C 1
ATOM 515 O O . GLN A 1 68 ? 11.474 -6.046 -7.077 1.00 94.69 68 GLN A O 1
ATOM 520 N N . ALA A 1 69 ? 11.388 -4.395 -8.605 1.00 93.38 69 ALA A N 1
ATOM 521 C CA . ALA A 1 69 ? 10.819 -3.376 -7.725 1.00 93.38 69 ALA A CA 1
ATOM 522 C C . ALA A 1 69 ? 9.309 -3.577 -7.463 1.00 93.38 69 ALA A C 1
ATOM 524 O O . ALA A 1 69 ? 8.706 -2.822 -6.710 1.00 93.38 69 ALA A O 1
ATOM 525 N N . GLY A 1 70 ? 8.679 -4.592 -8.071 1.00 90.31 70 GLY A N 1
ATOM 526 C CA . GLY A 1 70 ? 7.262 -4.917 -7.880 1.00 90.31 70 GLY A CA 1
ATOM 527 C C . GLY A 1 70 ? 6.313 -4.235 -8.871 1.00 90.31 70 GLY A C 1
ATOM 528 O O . GLY A 1 70 ? 5.095 -4.420 -8.783 1.00 90.31 70 GLY A O 1
ATOM 529 N N . CYS A 1 71 ? 6.842 -3.497 -9.851 1.00 91.88 71 CYS A N 1
ATOM 530 C CA . CYS A 1 71 ? 6.038 -2.856 -10.885 1.00 91.88 71 CYS A CA 1
ATOM 531 C C . CYS A 1 71 ? 5.423 -3.899 -11.831 1.00 91.88 71 CYS A C 1
ATOM 533 O O . CYS A 1 71 ? 6.091 -4.819 -12.308 1.00 91.88 71 CYS A O 1
ATOM 535 N N . ARG A 1 72 ? 4.143 -3.725 -12.177 1.00 88.94 72 ARG A N 1
ATOM 536 C CA . ARG A 1 72 ? 3.442 -4.586 -13.144 1.00 88.94 72 ARG A CA 1
ATOM 537 C C . ARG A 1 72 ? 3.752 -4.156 -14.579 1.00 88.94 72 ARG A C 1
ATOM 539 O O . ARG A 1 72 ? 2.970 -3.428 -15.184 1.00 88.94 72 ARG A O 1
ATOM 546 N N . VAL A 1 73 ? 4.888 -4.606 -15.100 1.00 93.44 73 VAL A N 1
ATOM 547 C CA . VAL A 1 73 ? 5.356 -4.340 -16.469 1.00 93.44 73 VAL A CA 1
ATOM 548 C C . VAL A 1 73 ? 5.792 -5.641 -17.141 1.00 93.44 73 VAL A C 1
ATOM 550 O O . VAL A 1 73 ? 6.324 -6.534 -16.483 1.00 93.44 73 VAL A O 1
ATOM 553 N N . ALA A 1 74 ? 5.559 -5.770 -18.445 1.00 93.25 74 ALA A N 1
ATOM 554 C CA . ALA A 1 74 ? 5.907 -6.978 -19.198 1.00 93.25 74 ALA A CA 1
ATOM 555 C C . ALA A 1 74 ? 6.393 -6.695 -20.625 1.00 93.25 74 ALA A C 1
ATOM 557 O O . ALA A 1 74 ? 7.014 -7.558 -21.248 1.00 93.25 74 ALA A O 1
ATOM 558 N N . TYR A 1 75 ? 6.113 -5.509 -21.164 1.00 95.50 75 TYR A N 1
ATOM 559 C CA . TYR A 1 75 ? 6.434 -5.178 -22.541 1.00 95.50 75 TYR A CA 1
ATOM 560 C C . TYR A 1 75 ? 7.777 -4.447 -22.672 1.00 95.50 75 TYR A C 1
ATOM 562 O O . TYR A 1 75 ? 8.029 -3.417 -22.046 1.00 95.50 75 TYR A O 1
ATOM 570 N N . LEU A 1 76 ? 8.617 -4.949 -23.575 1.00 96.25 76 LEU A N 1
ATOM 571 C CA . LEU A 1 76 ? 9.775 -4.241 -24.108 1.00 96.25 76 LEU 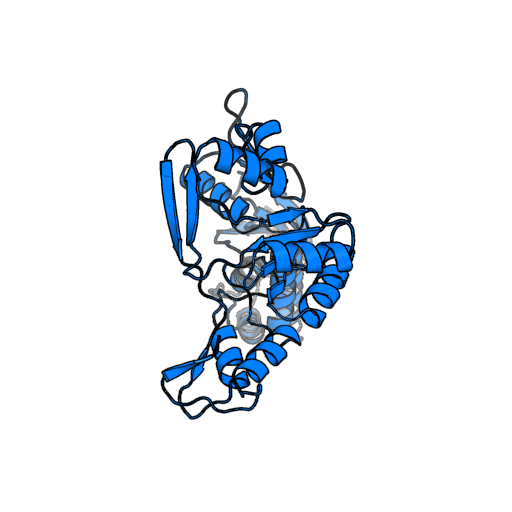A CA 1
ATOM 572 C C . LEU A 1 76 ? 9.880 -4.472 -25.614 1.00 96.25 76 LEU A C 1
ATOM 574 O O . LEU A 1 76 ? 9.371 -5.462 -26.145 1.00 96.25 76 LEU A O 1
ATOM 578 N N . ARG A 1 77 ? 10.569 -3.574 -26.315 1.00 95.00 77 ARG A N 1
ATOM 579 C CA . ARG A 1 77 ? 10.897 -3.731 -27.732 1.00 95.00 77 ARG A CA 1
ATOM 580 C C . ARG A 1 77 ? 12.149 -2.953 -28.090 1.00 95.00 77 ARG A C 1
ATOM 582 O O . ARG A 1 77 ? 12.375 -1.857 -27.589 1.00 95.00 77 ARG A O 1
ATOM 589 N N . THR A 1 78 ? 12.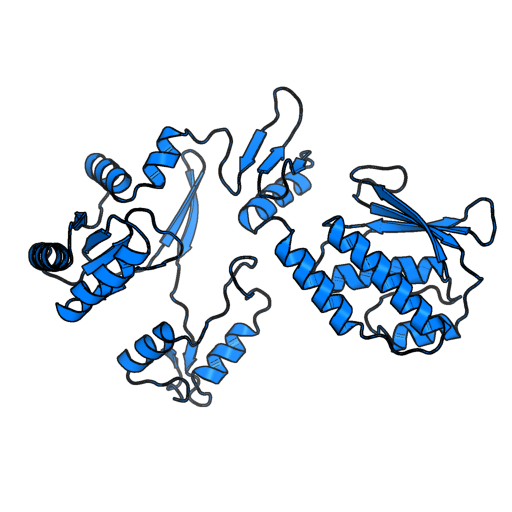918 -3.488 -29.028 1.00 94.62 78 THR A N 1
ATOM 590 C CA . THR A 1 78 ? 13.984 -2.748 -29.701 1.00 94.62 78 THR A CA 1
ATOM 591 C C . THR A 1 78 ? 13.725 -2.672 -31.201 1.00 94.62 78 THR A C 1
ATOM 593 O O . THR A 1 78 ? 13.098 -3.559 -31.786 1.00 94.62 78 THR A O 1
ATOM 596 N N . ALA A 1 79 ? 14.166 -1.589 -31.837 1.00 93.31 79 ALA A N 1
ATOM 597 C CA . ALA A 1 79 ? 14.080 -1.420 -33.285 1.00 93.31 79 ALA A CA 1
ATOM 598 C C . ALA A 1 79 ? 15.284 -0.633 -33.811 1.00 93.31 79 ALA A C 1
ATOM 600 O O . ALA A 1 79 ? 15.730 0.318 -33.180 1.00 93.31 79 ALA A O 1
ATOM 601 N N . LYS A 1 80 ? 15.812 -1.012 -34.977 1.00 91.44 80 LYS A N 1
ATOM 602 C CA . LYS A 1 80 ? 16.910 -0.285 -35.637 1.00 91.44 80 LYS A CA 1
ATOM 603 C C . LYS A 1 80 ? 16.392 1.010 -36.265 1.00 91.44 80 LYS A C 1
ATOM 605 O O . LYS A 1 80 ? 15.254 1.038 -36.744 1.00 91.44 80 LYS A O 1
ATOM 610 N N . THR A 1 81 ? 17.212 2.060 -36.304 1.00 91.81 81 THR A N 1
ATOM 611 C CA . THR A 1 81 ? 16.914 3.243 -37.131 1.00 91.81 81 THR A CA 1
ATOM 612 C C . THR A 1 81 ? 17.554 3.116 -38.519 1.00 91.81 81 THR A C 1
ATOM 614 O O . THR A 1 81 ? 18.002 2.042 -38.925 1.00 91.81 81 THR A O 1
ATOM 617 N N . ARG A 1 82 ? 17.569 4.214 -39.286 1.00 91.31 82 ARG A N 1
ATOM 618 C CA . ARG A 1 82 ? 18.308 4.296 -40.555 1.00 91.31 82 ARG A CA 1
ATOM 619 C C . ARG A 1 82 ? 19.825 4.303 -40.346 1.00 91.31 82 ARG A C 1
ATOM 621 O O . ARG A 1 82 ? 20.551 3.981 -41.281 1.00 91.31 82 ARG A O 1
ATOM 628 N N . LEU A 1 83 ? 20.292 4.691 -39.159 1.00 90.19 83 LEU A N 1
ATOM 629 C CA . LEU A 1 83 ? 21.706 4.728 -38.812 1.00 90.19 83 LEU A CA 1
ATOM 630 C C . LEU A 1 83 ? 22.079 3.434 -38.065 1.00 90.19 83 LEU A C 1
ATOM 632 O O . LEU A 1 83 ? 21.438 3.115 -37.067 1.00 90.19 83 LEU A O 1
ATOM 636 N N . PRO A 1 84 ? 23.105 2.678 -38.505 1.00 84.56 84 PRO A N 1
ATOM 637 C CA . PRO A 1 84 ? 23.443 1.374 -37.918 1.00 84.56 84 PRO A CA 1
ATOM 638 C C . PRO A 1 84 ? 23.813 1.389 -36.428 1.00 84.56 84 PRO A C 1
ATOM 640 O O . PRO A 1 84 ? 23.693 0.366 -35.759 1.00 84.56 84 PRO A O 1
ATOM 643 N N . TRP A 1 85 ? 24.281 2.526 -35.914 1.00 87.81 85 TRP A N 1
ATOM 644 C CA . TRP A 1 85 ? 24.655 2.718 -34.508 1.00 87.81 85 TRP A CA 1
ATOM 645 C C . TRP A 1 85 ? 23.502 3.245 -33.643 1.00 87.81 85 TRP A C 1
ATOM 647 O O . TRP A 1 85 ? 23.668 3.407 -32.439 1.00 87.81 85 TRP A O 1
ATOM 657 N N . GLU A 1 86 ? 22.327 3.494 -34.223 1.00 93.94 86 GLU A N 1
ATOM 658 C CA . GLU A 1 86 ? 21.167 4.026 -33.513 1.00 93.94 86 GLU A CA 1
ATOM 659 C C . GLU A 1 86 ? 20.031 3.007 -33.416 1.00 93.94 86 GLU A C 1
ATOM 661 O O . GLU A 1 86 ? 19.638 2.356 -34.389 1.00 93.94 86 GLU A O 1
ATOM 666 N N . HIS A 1 87 ? 19.451 2.920 -32.222 1.00 94.69 87 HIS A N 1
ATOM 667 C CA . HIS A 1 87 ? 18.358 2.007 -31.924 1.00 94.69 87 HIS A CA 1
ATOM 668 C C . HIS A 1 87 ? 17.277 2.710 -31.105 1.00 94.69 87 HIS A C 1
ATOM 670 O O . HIS A 1 87 ? 17.563 3.527 -30.234 1.00 94.69 87 HIS A O 1
ATOM 676 N N . PHE A 1 88 ? 16.020 2.366 -31.358 1.00 96.25 88 PHE A N 1
ATOM 677 C CA . PHE A 1 88 ? 14.933 2.607 -30.422 1.00 96.25 88 PHE A CA 1
ATOM 678 C C . PHE A 1 88 ? 14.919 1.498 -29.376 1.00 96.25 88 PHE A C 1
ATOM 680 O O . PHE A 1 88 ? 14.932 0.315 -29.721 1.00 96.25 88 PHE A O 1
ATOM 687 N N . VAL A 1 89 ? 14.849 1.897 -28.113 1.00 97.06 89 VAL A N 1
ATOM 688 C CA . VAL A 1 89 ? 14.601 1.057 -26.946 1.00 97.06 89 VAL A CA 1
ATOM 689 C C . VAL A 1 89 ? 13.286 1.511 -26.341 1.00 97.06 89 VAL A C 1
ATOM 691 O O . VAL A 1 89 ? 13.124 2.678 -25.991 1.00 97.06 89 VAL A O 1
ATOM 694 N N . VAL A 1 90 ? 12.328 0.598 -26.262 1.00 97.81 90 VAL A N 1
ATOM 695 C CA . VAL A 1 90 ? 10.981 0.869 -25.772 1.00 97.81 90 VAL A CA 1
ATOM 696 C C . VAL A 1 90 ? 10.704 -0.053 -24.604 1.00 97.81 90 VAL A C 1
ATOM 698 O O . VAL A 1 90 ? 10.816 -1.267 -24.750 1.00 97.81 90 VAL A O 1
ATOM 701 N N . VAL A 1 91 ? 10.346 0.511 -23.455 1.00 97.75 91 VAL A N 1
ATOM 702 C CA . VAL A 1 91 ? 10.096 -0.251 -22.226 1.00 97.75 91 VAL A CA 1
ATOM 703 C C . VAL A 1 91 ? 8.809 0.247 -21.586 1.00 97.75 91 VAL A C 1
ATOM 705 O O . VAL A 1 91 ? 8.594 1.453 -21.469 1.00 97.75 91 VAL A O 1
ATOM 708 N N . GLU A 1 92 ? 7.926 -0.675 -21.219 1.00 97.00 92 GLU A N 1
ATOM 709 C CA . GLU A 1 92 ? 6.697 -0.372 -20.491 1.00 97.00 92 GLU A CA 1
ATOM 710 C C . GLU A 1 92 ? 6.988 0.189 -19.096 1.00 97.00 92 GLU A C 1
ATOM 712 O O . GLU A 1 92 ? 7.993 -0.156 -18.474 1.00 97.00 92 GLU A O 1
ATOM 717 N N . TYR A 1 93 ? 6.092 1.047 -18.605 1.00 95.44 93 TYR A N 1
ATOM 718 C CA . TYR A 1 93 ? 6.126 1.540 -17.230 1.00 95.44 93 TYR A CA 1
ATOM 719 C C . TYR A 1 93 ? 4.722 1.563 -16.607 1.00 95.44 93 TYR A C 1
ATOM 721 O O . TYR A 1 93 ? 3.727 1.839 -17.287 1.00 95.44 93 TYR A O 1
ATOM 729 N N . SER A 1 94 ? 4.645 1.315 -15.297 1.00 89.94 94 SER A N 1
ATOM 730 C CA . SER A 1 94 ? 3.433 1.508 -14.485 1.00 89.94 94 SER A CA 1
ATOM 731 C C . SER A 1 94 ? 3.255 2.980 -14.106 1.00 89.94 94 SER A C 1
ATOM 733 O O . SER A 1 94 ? 2.214 3.578 -14.395 1.00 89.94 94 SER A O 1
ATOM 735 N N . GLU A 1 95 ? 4.304 3.570 -13.533 1.00 92.69 95 GLU A N 1
ATOM 736 C CA . GLU A 1 95 ? 4.384 4.968 -13.114 1.00 92.69 95 GLU A CA 1
ATOM 737 C C . GLU A 1 95 ? 5.544 5.684 -13.822 1.00 92.69 95 GLU A C 1
ATOM 739 O O . GLU A 1 95 ? 6.648 5.154 -13.948 1.00 92.69 95 GLU A O 1
ATOM 744 N N . GLU A 1 96 ? 5.294 6.892 -14.342 1.00 93.94 96 GLU A N 1
ATOM 745 C CA . GLU A 1 96 ? 6.234 7.563 -15.258 1.00 93.94 96 GLU A CA 1
ATOM 746 C C . GLU A 1 96 ? 7.581 7.881 -14.596 1.00 93.94 96 GLU A C 1
ATOM 748 O O . GLU A 1 96 ? 8.626 7.681 -15.218 1.00 93.94 96 GLU A O 1
ATOM 753 N N . LYS A 1 97 ? 7.566 8.370 -13.348 1.00 95.25 97 LYS A N 1
ATOM 754 C CA . LYS A 1 97 ? 8.796 8.714 -12.614 1.00 95.25 97 LYS A CA 1
ATOM 755 C C . LYS A 1 97 ? 9.642 7.456 -12.355 1.00 95.25 97 LYS A C 1
ATOM 757 O O . LYS A 1 97 ? 10.847 7.494 -12.584 1.00 95.25 97 LYS A O 1
ATOM 762 N N . VAL A 1 98 ? 9.004 6.333 -12.004 1.00 96.50 98 VAL A N 1
ATOM 763 C CA . VAL A 1 98 ? 9.668 5.033 -11.787 1.00 96.50 98 VAL A CA 1
ATOM 764 C C . VAL A 1 98 ? 10.272 4.500 -13.081 1.00 96.50 98 VAL A C 1
ATOM 766 O O . VAL A 1 98 ? 11.442 4.138 -13.106 1.00 96.50 98 VAL A O 1
ATOM 769 N N . GLY A 1 99 ? 9.523 4.515 -14.188 1.00 96.75 99 GLY A N 1
ATOM 770 C CA . GLY A 1 99 ? 10.050 4.057 -15.473 1.00 96.75 99 GLY A CA 1
ATOM 771 C C . GLY A 1 99 ? 11.261 4.873 -15.939 1.00 96.75 99 GLY A C 1
ATOM 772 O O . GLY A 1 99 ? 12.204 4.322 -16.509 1.00 96.75 99 GLY A O 1
ATOM 773 N N . ARG A 1 100 ? 11.250 6.195 -15.706 1.00 96.81 100 ARG A N 1
ATOM 774 C CA . ARG A 1 100 ? 12.370 7.082 -16.061 1.00 96.81 100 ARG A CA 1
ATOM 775 C C . ARG A 1 100 ? 13.607 6.758 -15.237 1.00 96.81 100 ARG A C 1
ATOM 777 O O . ARG A 1 100 ? 14.659 6.529 -15.826 1.00 96.81 100 ARG A O 1
ATOM 784 N N . LEU A 1 101 ? 13.447 6.647 -13.920 1.00 97.50 101 LEU A N 1
ATOM 785 C CA . LEU A 1 101 ? 14.522 6.237 -13.024 1.00 97.50 101 LEU A CA 1
ATOM 786 C C . LEU A 1 101 ? 15.062 4.848 -13.401 1.00 97.50 101 LEU A C 1
ATOM 788 O O . LEU A 1 101 ? 16.270 4.648 -13.461 1.00 97.50 101 LEU A O 1
ATOM 792 N N . ALA A 1 102 ? 14.191 3.902 -13.759 1.00 97.69 102 ALA A N 1
ATOM 793 C CA . ALA A 1 102 ? 14.613 2.571 -14.182 1.00 97.69 102 ALA A CA 1
ATOM 794 C C . ALA A 1 102 ? 15.436 2.604 -15.475 1.00 97.69 102 ALA A C 1
ATOM 796 O O . ALA A 1 102 ? 16.408 1.863 -15.599 1.00 97.69 102 ALA A O 1
ATOM 797 N N . MET A 1 103 ? 15.081 3.471 -16.428 1.00 96.94 103 MET A N 1
ATOM 798 C CA . MET A 1 103 ? 15.874 3.677 -17.641 1.00 96.94 103 MET A CA 1
ATOM 799 C C . MET A 1 103 ? 17.249 4.276 -17.314 1.00 96.94 103 MET A C 1
ATOM 801 O O . MET A 1 103 ? 18.251 3.839 -17.874 1.00 96.94 103 MET A O 1
ATOM 805 N N . GLU A 1 104 ? 17.315 5.238 -16.393 1.00 96.25 104 GLU A N 1
ATOM 806 C CA . GLU A 1 104 ? 18.571 5.842 -15.930 1.00 96.25 104 GLU A CA 1
ATOM 807 C C . GLU A 1 104 ? 19.480 4.800 -15.257 1.00 96.25 104 GLU A C 1
ATOM 809 O O . GLU A 1 104 ? 20.615 4.599 -15.698 1.00 96.25 104 GLU A O 1
ATOM 814 N N . ARG A 1 105 ? 18.952 4.038 -14.290 1.00 97.69 105 ARG A N 1
ATOM 815 C CA . ARG A 1 105 ? 19.675 2.944 -13.617 1.00 97.69 105 ARG A CA 1
ATOM 816 C C . ARG A 1 105 ? 20.087 1.830 -14.578 1.00 97.69 105 ARG A C 1
ATOM 818 O O . ARG A 1 105 ? 21.177 1.278 -14.456 1.00 97.69 105 ARG A O 1
ATOM 825 N N . ALA A 1 106 ? 19.269 1.524 -15.583 1.00 97.25 106 ALA A N 1
ATOM 826 C CA . ALA A 1 106 ? 19.618 0.542 -16.604 1.00 97.25 106 ALA A CA 1
ATOM 827 C C . ALA A 1 106 ? 20.783 1.005 -17.496 1.00 97.25 106 ALA A C 1
ATOM 829 O O . ALA A 1 106 ? 21.622 0.186 -17.883 1.00 97.25 106 ALA A O 1
ATOM 830 N N . VAL A 1 107 ? 20.880 2.307 -17.800 1.00 95.88 107 VAL A N 1
ATOM 831 C CA . VAL A 1 107 ? 22.048 2.870 -18.496 1.00 95.88 107 VAL A CA 1
ATOM 832 C C . VAL A 1 107 ? 23.300 2.762 -17.635 1.00 95.88 107 VAL A C 1
ATOM 834 O O . VAL A 1 107 ? 24.344 2.369 -18.156 1.00 95.88 107 VAL A O 1
ATOM 837 N N . GLU A 1 108 ? 23.209 3.092 -16.348 1.00 96.44 108 GLU A N 1
ATOM 838 C CA . GLU A 1 108 ? 24.321 2.968 -15.398 1.00 96.44 108 GLU A CA 1
ATOM 839 C C . GLU A 1 108 ? 24.811 1.523 -15.294 1.00 96.44 108 GLU A C 1
ATOM 841 O O . GLU A 1 108 ? 26.001 1.276 -15.470 1.00 96.44 108 GLU A O 1
ATOM 846 N N . LEU A 1 109 ? 23.896 0.563 -15.134 1.00 96.62 109 LEU A N 1
ATOM 847 C CA . LEU A 1 109 ? 24.205 -0.866 -15.117 1.00 96.62 109 LEU A CA 1
ATOM 848 C C . LEU A 1 109 ? 24.908 -1.318 -16.409 1.00 96.62 109 LEU A C 1
ATOM 850 O O . LEU A 1 109 ? 25.922 -2.014 -16.366 1.00 96.62 109 LEU A O 1
ATOM 854 N N . CYS A 1 110 ? 24.399 -0.912 -17.574 1.00 94.94 110 CYS A N 1
ATOM 855 C CA . CYS A 1 110 ? 25.022 -1.270 -18.848 1.00 94.94 110 CYS A CA 1
ATOM 856 C C . CYS A 1 110 ? 26.406 -0.624 -19.016 1.00 94.94 110 CYS A C 1
ATOM 858 O O . CYS A 1 110 ? 27.312 -1.261 -19.545 1.00 94.94 110 CYS A O 1
ATOM 860 N N . ARG A 1 111 ? 26.601 0.622 -18.568 1.00 94.44 111 ARG A N 1
ATOM 861 C CA . ARG A 1 111 ? 27.923 1.270 -18.575 1.00 94.44 111 ARG A CA 1
ATOM 862 C C . ARG A 1 111 ? 28.891 0.558 -17.640 1.00 94.44 111 ARG A C 1
ATOM 864 O O . ARG A 1 111 ? 29.991 0.237 -18.065 1.00 94.44 111 ARG A O 1
ATOM 871 N N . ALA A 1 112 ? 28.449 0.209 -16.436 1.00 95.50 112 ALA A N 1
ATOM 872 C CA . ALA A 1 112 ? 29.247 -0.560 -15.494 1.00 95.50 112 ALA A CA 1
ATOM 873 C C . ALA A 1 112 ? 29.701 -1.904 -16.093 1.00 95.50 112 ALA A C 1
ATOM 875 O O . ALA A 1 112 ? 30.874 -2.252 -16.012 1.00 95.50 112 ALA A O 1
ATOM 876 N N . ALA A 1 113 ? 28.816 -2.610 -16.805 1.00 94.25 113 ALA A N 1
ATOM 877 C CA . ALA A 1 113 ? 29.175 -3.842 -17.509 1.00 94.25 113 ALA A CA 1
ATOM 878 C C . ALA A 1 113 ? 30.150 -3.631 -18.689 1.00 94.25 113 ALA A C 1
ATOM 880 O O . ALA A 1 113 ? 30.940 -4.528 -18.992 1.00 94.25 113 ALA A O 1
ATOM 881 N N . LEU A 1 114 ? 30.097 -2.481 -19.375 1.00 92.31 114 LEU A N 1
ATOM 882 C CA . LEU A 1 114 ? 31.034 -2.131 -20.453 1.00 92.31 114 LEU A CA 1
ATOM 883 C C . LEU A 1 114 ? 32.424 -1.767 -19.909 1.00 92.31 114 LEU A C 1
ATOM 885 O O . LEU A 1 114 ? 33.428 -2.174 -20.495 1.00 92.31 114 LEU A O 1
ATOM 889 N N . ASP A 1 115 ? 32.461 -1.041 -18.792 1.00 93.19 115 ASP A N 1
ATOM 890 C CA . ASP A 1 115 ? 33.673 -0.472 -18.194 1.00 93.19 115 ASP A CA 1
ATOM 891 C C . ASP A 1 115 ? 34.299 -1.370 -17.108 1.00 93.19 115 ASP A C 1
ATOM 893 O O . ASP A 1 115 ? 35.317 -1.008 -16.524 1.00 93.19 115 ASP A O 1
ATOM 897 N N . ASP A 1 116 ? 33.718 -2.548 -16.850 1.00 93.00 116 ASP A N 1
ATOM 898 C CA . ASP A 1 116 ? 34.118 -3.466 -15.768 1.00 93.00 116 ASP A CA 1
ATOM 899 C C . ASP A 1 116 ? 34.028 -2.851 -14.360 1.00 93.00 116 ASP A C 1
ATOM 901 O O . ASP A 1 116 ? 34.823 -3.148 -13.468 1.00 93.00 116 ASP A O 1
ATOM 905 N N . ALA A 1 117 ? 33.057 -1.962 -14.159 1.00 95.81 117 ALA A N 1
ATOM 906 C CA . ALA A 1 117 ? 32.821 -1.277 -12.896 1.00 95.81 117 ALA A CA 1
ATOM 907 C C . ALA A 1 117 ? 31.751 -2.000 -12.050 1.00 95.81 117 ALA A C 1
ATOM 909 O O . ALA A 1 117 ? 30.895 -2.706 -12.593 1.00 95.81 117 ALA A O 1
ATOM 910 N N . PRO A 1 118 ? 31.762 -1.829 -10.716 1.00 96.31 118 PRO A N 1
ATOM 911 C CA . PRO A 1 118 ? 30.706 -2.355 -9.859 1.00 96.31 118 PRO A CA 1
ATOM 912 C C . PRO A 1 118 ? 29.381 -1.609 -10.076 1.00 96.31 118 PRO A C 1
ATOM 914 O O . PRO A 1 118 ? 29.361 -0.414 -10.369 1.00 96.31 118 PRO A O 1
ATOM 917 N N . PHE A 1 119 ? 28.270 -2.313 -9.867 1.00 97.38 119 PHE A N 1
ATOM 918 C CA . PHE A 1 119 ? 26.921 -1.753 -9.834 1.00 97.38 119 PHE A CA 1
ATOM 919 C C . PHE A 1 119 ? 26.116 -2.460 -8.745 1.00 97.38 119 PHE A C 1
ATOM 921 O O . PHE A 1 119 ? 26.118 -3.690 -8.683 1.00 97.38 119 PHE A O 1
ATOM 928 N N . ASP A 1 120 ? 25.435 -1.689 -7.902 1.00 96.94 120 ASP A N 1
ATOM 929 C CA . ASP A 1 120 ? 24.581 -2.222 -6.843 1.00 96.94 120 ASP A CA 1
ATOM 930 C C . ASP A 1 120 ? 23.135 -2.333 -7.345 1.00 96.94 120 ASP A C 1
ATOM 932 O O . ASP A 1 120 ? 22.357 -1.375 -7.320 1.00 96.94 120 ASP A O 1
ATOM 936 N N . ALA A 1 121 ? 22.791 -3.515 -7.859 1.00 96.12 121 ALA A N 1
A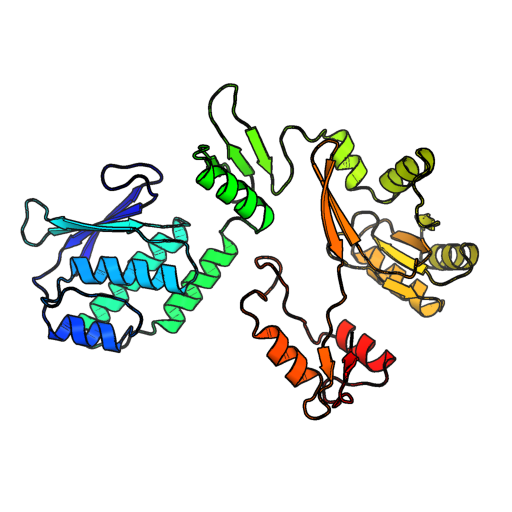TOM 937 C CA . ALA A 1 121 ? 21.455 -3.777 -8.377 1.00 96.12 121 ALA A CA 1
ATOM 938 C C . ALA A 1 121 ? 20.389 -3.789 -7.277 1.00 96.12 121 ALA A C 1
ATOM 940 O O . ALA A 1 121 ? 19.268 -3.348 -7.527 1.00 96.12 121 ALA A O 1
ATOM 941 N N . ASP A 1 122 ? 20.727 -4.253 -6.074 1.00 95.50 122 ASP A N 1
ATOM 942 C CA . ASP A 1 122 ? 19.774 -4.328 -4.969 1.00 95.50 122 ASP A CA 1
ATOM 943 C C . ASP A 1 122 ? 19.426 -2.919 -4.464 1.00 95.50 122 ASP A C 1
ATOM 945 O O . ASP A 1 122 ? 18.248 -2.624 -4.256 1.00 95.50 122 ASP A O 1
ATOM 949 N N . ALA A 1 123 ? 20.409 -2.015 -4.374 1.00 96.38 123 ALA A N 1
ATOM 950 C CA . ALA A 1 123 ? 20.163 -0.609 -4.049 1.00 96.38 123 ALA A CA 1
ATOM 951 C C . ALA A 1 123 ? 19.293 0.093 -5.107 1.00 96.38 123 ALA A C 1
ATOM 953 O O . ALA A 1 123 ? 18.352 0.805 -4.757 1.00 96.38 123 ALA A O 1
ATOM 954 N N . ALA A 1 124 ? 19.554 -0.143 -6.398 1.00 97.31 124 ALA A N 1
ATOM 955 C CA . ALA A 1 124 ? 18.743 0.426 -7.477 1.00 97.31 124 ALA A CA 1
ATOM 956 C C . ALA A 1 124 ? 17.292 -0.093 -7.456 1.00 97.31 124 ALA A C 1
ATOM 958 O O . ALA A 1 124 ? 16.355 0.664 -7.708 1.00 97.31 124 ALA A O 1
ATOM 959 N N . ILE A 1 125 ? 17.089 -1.379 -7.146 1.00 96.75 125 ILE A N 1
ATOM 960 C CA . ILE A 1 125 ? 15.751 -1.970 -6.997 1.00 96.75 125 ILE A CA 1
ATOM 961 C C . ILE A 1 125 ? 15.028 -1.377 -5.784 1.00 96.75 125 ILE A C 1
ATOM 963 O O . ILE A 1 125 ? 13.842 -1.067 -5.891 1.00 96.75 125 ILE A O 1
ATOM 967 N N . ALA A 1 126 ? 15.720 -1.201 -4.655 1.00 94.25 126 ALA A N 1
ATOM 968 C CA . ALA A 1 126 ? 15.145 -0.605 -3.452 1.00 94.25 126 ALA A CA 1
ATOM 969 C C . ALA A 1 126 ? 14.684 0.840 -3.700 1.00 94.25 126 ALA A C 1
ATOM 971 O O . ALA A 1 126 ? 13.547 1.175 -3.384 1.00 94.25 126 ALA A O 1
ATOM 972 N N . GLU A 1 127 ? 15.511 1.659 -4.355 1.00 96.62 127 GLU A N 1
ATOM 973 C CA . GLU A 1 127 ? 15.167 3.040 -4.722 1.00 96.62 127 GLU A CA 1
ATOM 974 C C . GLU A 1 127 ? 13.925 3.101 -5.632 1.00 96.62 127 GLU A C 1
ATOM 976 O O . GLU A 1 127 ? 13.024 3.918 -5.430 1.00 96.62 127 GLU A O 1
ATOM 981 N N . LEU A 1 128 ? 13.841 2.204 -6.622 1.00 96.50 128 LEU A N 1
ATOM 982 C CA . LEU A 1 128 ? 12.674 2.097 -7.500 1.00 96.50 128 LEU A CA 1
ATOM 983 C C . LEU A 1 128 ? 11.414 1.668 -6.743 1.00 96.50 128 LEU A C 1
ATOM 985 O O . LEU A 1 128 ? 10.339 2.197 -7.020 1.00 96.50 128 LEU A O 1
ATOM 989 N N . ALA A 1 129 ? 11.538 0.717 -5.816 1.00 92.44 129 ALA A N 1
ATOM 990 C CA . ALA A 1 129 ? 10.421 0.219 -5.021 1.00 92.44 129 ALA A CA 1
ATOM 991 C C . ALA A 1 129 ? 9.884 1.295 -4.066 1.00 92.44 129 ALA A C 1
ATOM 993 O O . ALA A 1 129 ? 8.670 1.466 -3.972 1.00 92.44 129 ALA A O 1
ATOM 994 N N . GLU A 1 130 ? 10.770 2.055 -3.415 1.00 92.06 130 GLU A N 1
ATOM 995 C CA . GLU A 1 130 ? 10.394 3.189 -2.563 1.00 92.06 130 GLU A CA 1
ATOM 996 C C . GLU A 1 130 ? 9.664 4.273 -3.364 1.00 92.06 130 GLU A C 1
ATOM 998 O O . GLU A 1 130 ? 8.604 4.748 -2.951 1.00 92.06 130 GLU A O 1
ATOM 1003 N N . LEU A 1 131 ? 10.182 4.624 -4.547 1.00 94.25 131 LEU A N 1
ATOM 1004 C CA . LEU A 1 131 ? 9.535 5.604 -5.416 1.00 94.25 131 LEU A CA 1
ATOM 1005 C C . LEU A 1 131 ? 8.171 5.117 -5.927 1.00 94.25 131 LEU A C 1
ATOM 1007 O O . LEU A 1 131 ? 7.227 5.906 -5.974 1.00 94.25 131 LEU A O 1
ATOM 1011 N N . ASP A 1 132 ? 8.051 3.846 -6.324 1.00 91.81 132 ASP A N 1
ATOM 1012 C CA . ASP A 1 132 ? 6.769 3.267 -6.746 1.00 91.81 132 ASP A CA 1
ATOM 1013 C C . ASP A 1 132 ? 5.763 3.284 -5.591 1.00 91.81 132 ASP A C 1
ATOM 1015 O O . ASP A 1 132 ? 4.622 3.695 -5.790 1.00 91.81 132 ASP A O 1
ATOM 1019 N N . GLU A 1 133 ? 6.180 2.918 -4.374 1.00 87.81 133 GLU A N 1
ATOM 1020 C CA . GLU A 1 133 ? 5.330 2.952 -3.182 1.00 87.81 133 GLU A CA 1
ATOM 1021 C C . GLU A 1 133 ? 4.787 4.352 -2.870 1.00 87.81 133 GLU A C 1
ATOM 1023 O O . GLU A 1 133 ? 3.607 4.468 -2.530 1.00 87.81 133 GLU A O 1
ATOM 1028 N N . ASP A 1 134 ? 5.604 5.393 -3.041 1.00 88.12 134 ASP A N 1
ATOM 1029 C CA . ASP A 1 134 ? 5.221 6.784 -2.781 1.00 88.12 134 ASP A CA 1
ATOM 1030 C C . ASP A 1 134 ? 4.185 7.315 -3.787 1.00 88.12 134 ASP A C 1
ATOM 1032 O O . ASP A 1 134 ? 3.231 8.003 -3.416 1.00 88.12 134 ASP A O 1
ATOM 1036 N N . ILE A 1 135 ? 4.334 6.980 -5.074 1.00 90.44 135 ILE A N 1
ATOM 1037 C CA . ILE A 1 135 ? 3.559 7.645 -6.135 1.00 90.44 135 ILE A CA 1
ATOM 1038 C C . ILE A 1 135 ? 2.412 6.808 -6.703 1.00 90.44 135 ILE A C 1
ATOM 1040 O O . ILE A 1 135 ? 1.482 7.370 -7.305 1.00 90.44 135 ILE A O 1
ATOM 1044 N N . ARG A 1 136 ? 2.448 5.478 -6.563 1.00 89.56 136 ARG A N 1
ATOM 1045 C CA . ARG A 1 136 ? 1.420 4.597 -7.133 1.00 89.56 136 ARG A CA 1
ATOM 1046 C C . ARG A 1 136 ? 0.059 4.826 -6.490 1.00 89.56 136 ARG A C 1
ATOM 1048 O O . ARG A 1 136 ? -0.085 5.337 -5.382 1.00 89.56 136 ARG A O 1
ATOM 1055 N N . LEU A 1 137 ? -0.989 4.409 -7.192 1.00 90.44 137 LEU A N 1
ATOM 1056 C CA . LEU A 1 137 ? -2.331 4.410 -6.618 1.00 90.44 137 LEU A CA 1
ATOM 1057 C C . LEU A 1 137 ? -2.398 3.492 -5.387 1.00 90.44 137 LEU A C 1
ATOM 1059 O O . LEU A 1 137 ? -1.993 2.328 -5.439 1.00 90.44 137 LEU A O 1
ATOM 1063 N N . GLY A 1 138 ? -2.983 4.009 -4.303 1.00 87.62 138 GLY A N 1
ATOM 1064 C CA . GLY A 1 138 ? -3.244 3.236 -3.090 1.00 87.62 138 GLY A CA 1
ATOM 1065 C C . GLY A 1 138 ? -4.153 2.021 -3.342 1.00 87.62 138 GLY A C 1
ATOM 1066 O O . GLY A 1 138 ? -4.847 1.962 -4.361 1.00 87.62 138 GLY A O 1
ATOM 1067 N N . PRO A 1 139 ? -4.199 1.051 -2.411 1.00 86.00 139 PRO A N 1
ATOM 1068 C CA . PRO A 1 139 ? -4.806 -0.264 -2.638 1.00 86.00 139 PRO A CA 1
ATOM 1069 C C . PRO A 1 139 ? -6.275 -0.205 -3.077 1.00 86.00 139 PRO A C 1
ATOM 1071 O O . PRO A 1 139 ? -6.674 -0.953 -3.972 1.00 86.00 139 PRO A O 1
ATOM 1074 N N . SER A 1 140 ? -7.072 0.703 -2.505 1.00 89.44 140 SER A N 1
ATOM 1075 C CA . SER A 1 140 ? -8.484 0.873 -2.873 1.00 89.44 140 SER A CA 1
ATOM 1076 C C . SER A 1 140 ? -8.640 1.371 -4.311 1.00 89.44 140 SER A C 1
ATOM 1078 O O . SER A 1 140 ? -9.251 0.693 -5.138 1.00 89.44 140 SER A O 1
ATOM 1080 N N . THR A 1 141 ? -8.029 2.514 -4.640 1.00 94.12 141 THR A N 1
ATOM 1081 C CA . THR A 1 141 ? -8.099 3.108 -5.983 1.00 94.12 141 THR A CA 1
ATOM 1082 C C . THR A 1 141 ? -7.492 2.181 -7.027 1.00 94.12 141 THR A C 1
ATOM 1084 O O . THR A 1 141 ? -8.083 1.957 -8.081 1.00 94.12 141 THR A O 1
ATOM 1087 N N . GLY A 1 142 ? -6.329 1.598 -6.721 1.00 92.00 142 GLY A N 1
ATOM 1088 C CA . GLY A 1 142 ? -5.624 0.667 -7.594 1.00 92.00 142 GLY A CA 1
ATOM 1089 C C . GLY A 1 142 ? -6.455 -0.574 -7.911 1.00 92.00 142 GLY A C 1
ATOM 1090 O O . GLY A 1 142 ? -6.472 -1.012 -9.059 1.00 92.00 142 GLY A O 1
ATOM 1091 N N . SER A 1 143 ? -7.217 -1.097 -6.944 1.00 92.38 143 SER A N 1
ATOM 1092 C CA . SER A 1 143 ? -8.128 -2.228 -7.176 1.00 92.38 143 SER A CA 1
ATOM 1093 C C . SER A 1 143 ? -9.263 -1.863 -8.135 1.00 92.38 143 SER A C 1
ATOM 1095 O O . SER A 1 143 ? -9.559 -2.632 -9.050 1.00 92.38 143 SER A O 1
ATOM 1097 N N . ILE A 1 144 ? -9.865 -0.677 -7.982 1.00 94.75 144 ILE A N 1
ATOM 1098 C CA . ILE A 1 144 ? -10.925 -0.199 -8.885 1.00 94.75 144 ILE A CA 1
ATOM 1099 C C . ILE A 1 144 ? -10.364 0.035 -10.296 1.00 94.75 144 ILE A C 1
ATOM 1101 O O . ILE A 1 144 ? -10.974 -0.379 -11.281 1.00 94.75 144 ILE A O 1
ATOM 1105 N N . VAL A 1 145 ? -9.174 0.635 -10.406 1.00 93.44 145 VAL A N 1
ATOM 1106 C CA . VAL A 1 145 ? -8.501 0.862 -11.693 1.00 93.44 145 VAL A CA 1
ATOM 1107 C C . VAL A 1 145 ? -8.114 -0.449 -12.371 1.00 93.44 145 VAL A C 1
ATOM 1109 O O . VAL A 1 145 ? -8.383 -0.608 -13.558 1.00 93.44 145 VAL A O 1
ATOM 1112 N N . SER A 1 146 ? -7.560 -1.419 -11.639 1.00 91.25 146 SER A N 1
ATOM 1113 C CA . SER A 1 146 ? -7.262 -2.755 -12.176 1.00 91.25 146 SER A CA 1
ATOM 1114 C C . SER A 1 146 ? -8.527 -3.409 -12.729 1.00 91.25 146 SER A C 1
ATOM 1116 O O . SER A 1 146 ? -8.546 -3.877 -13.862 1.00 91.25 146 SER A O 1
ATOM 1118 N N . ALA A 1 147 ? -9.624 -3.341 -11.974 1.00 94.31 147 ALA A N 1
ATOM 1119 C CA . ALA A 1 147 ? -10.914 -3.875 -12.382 1.00 94.31 147 ALA A CA 1
ATOM 1120 C C . ALA A 1 147 ? -11.490 -3.164 -13.630 1.00 94.31 147 ALA A C 1
ATOM 1122 O O . ALA A 1 147 ? -12.236 -3.778 -14.399 1.00 94.31 147 ALA A O 1
ATOM 1123 N N . ALA A 1 148 ? -11.171 -1.883 -13.837 1.00 93.50 148 ALA A N 1
ATOM 1124 C CA . ALA A 1 148 ? -11.515 -1.139 -15.046 1.00 93.50 148 ALA A CA 1
ATOM 1125 C C . ALA A 1 148 ? -10.661 -1.579 -16.246 1.00 93.50 148 ALA A C 1
ATOM 1127 O O . ALA A 1 148 ? -11.215 -1.817 -17.320 1.00 93.50 148 ALA A O 1
ATOM 1128 N N . ILE A 1 149 ? -9.348 -1.758 -16.052 1.00 88.62 149 ILE A N 1
ATOM 1129 C CA . ILE A 1 149 ? -8.418 -2.273 -17.070 1.00 88.62 149 ILE A CA 1
ATOM 1130 C C . ILE A 1 149 ? -8.872 -3.652 -17.561 1.00 88.62 149 ILE A C 1
ATOM 1132 O O . ILE A 1 149 ? -9.022 -3.838 -18.767 1.00 88.62 149 ILE A O 1
ATOM 1136 N N . ASP A 1 150 ? -9.194 -4.572 -16.646 1.00 90.31 150 ASP A N 1
ATOM 1137 C CA . ASP A 1 150 ? -9.653 -5.933 -16.975 1.00 90.31 150 ASP A CA 1
ATOM 1138 C C . ASP A 1 150 ? -10.949 -5.938 -17.805 1.00 90.31 150 ASP A C 1
ATOM 1140 O O . ASP A 1 150 ? -11.219 -6.866 -18.567 1.00 90.31 150 ASP A O 1
ATOM 1144 N N . ARG A 1 151 ? -11.764 -4.884 -17.674 1.00 94.06 151 ARG A N 1
ATOM 1145 C CA . ARG A 1 151 ? -13.015 -4.691 -18.424 1.00 94.06 151 ARG A CA 1
ATOM 1146 C C . ARG A 1 151 ? -12.844 -3.841 -19.685 1.00 94.06 151 ARG A C 1
ATOM 1148 O O . ARG A 1 151 ? -13.839 -3.539 -20.341 1.00 94.06 151 ARG A O 1
ATOM 1155 N N . GLY A 1 152 ? -11.624 -3.415 -20.009 1.00 89.31 152 GLY A N 1
ATOM 1156 C CA . GLY A 1 152 ? -11.353 -2.521 -21.135 1.00 89.31 152 GLY A CA 1
ATOM 1157 C C . GLY A 1 152 ? -11.970 -1.127 -20.975 1.00 89.31 152 GLY A C 1
ATOM 1158 O O . GLY A 1 152 ? -12.238 -0.455 -21.970 1.00 89.31 152 GLY A O 1
ATOM 1159 N N . VAL A 1 153 ? -12.230 -0.688 -19.739 1.00 92.94 153 VAL A N 1
ATOM 1160 C CA . VAL A 1 153 ? -12.767 0.645 -19.450 1.00 92.94 153 VAL A CA 1
ATOM 1161 C C . VAL A 1 153 ? -11.610 1.653 -19.427 1.00 92.94 153 VAL A C 1
ATOM 1163 O O . VAL A 1 153 ? -10.694 1.514 -18.612 1.00 92.94 153 VAL A O 1
ATOM 1166 N N . PRO A 1 154 ? -11.636 2.691 -20.284 1.00 88.88 154 PRO A N 1
ATOM 1167 C CA . PRO A 1 154 ? -10.615 3.735 -20.286 1.00 88.88 154 PRO A CA 1
ATOM 1168 C C . PRO A 1 154 ? -10.563 4.458 -18.941 1.00 88.88 154 PRO A C 1
ATOM 1170 O O . PRO A 1 154 ? -11.615 4.721 -18.356 1.00 88.88 154 PRO A O 1
ATOM 1173 N N . HIS A 1 155 ? -9.366 4.813 -18.476 1.00 91.56 155 HIS A N 1
ATOM 1174 C CA . HIS A 1 155 ? -9.189 5.559 -17.234 1.00 91.56 155 HIS A CA 1
ATOM 1175 C C . HIS A 1 155 ? -8.079 6.608 -17.341 1.00 91.56 155 HIS A C 1
ATOM 1177 O O . HIS A 1 155 ? -7.130 6.448 -18.108 1.00 91.56 155 HIS A O 1
ATOM 1183 N N . PHE A 1 156 ? -8.197 7.667 -16.541 1.00 89.38 156 PHE A N 1
ATOM 1184 C CA . PHE A 1 156 ? -7.252 8.779 -16.466 1.00 89.38 156 PHE A CA 1
ATOM 1185 C C . PHE A 1 156 ? -7.075 9.196 -15.015 1.00 89.38 156 PHE A C 1
ATOM 1187 O O . PHE A 1 156 ? -8.044 9.567 -14.355 1.00 89.38 156 PHE A O 1
ATOM 1194 N N . ARG A 1 157 ? -5.838 9.172 -14.520 1.00 90.94 157 ARG A N 1
ATOM 1195 C CA . ARG A 1 157 ? -5.507 9.806 -13.243 1.00 90.94 157 ARG A CA 1
ATOM 1196 C C . ARG A 1 157 ? -5.478 11.319 -13.469 1.00 90.94 157 ARG A C 1
ATOM 1198 O O . ARG A 1 157 ? -4.733 11.791 -14.325 1.00 90.94 157 ARG A O 1
ATOM 1205 N N . LEU A 1 158 ? -6.337 12.056 -12.769 1.00 91.00 158 LEU A N 1
ATOM 1206 C CA . LEU A 1 158 ? -6.521 13.498 -12.973 1.00 91.00 158 LEU A CA 1
ATOM 1207 C C . LEU A 1 158 ? -5.588 14.352 -12.103 1.00 91.00 158 LEU A C 1
ATOM 1209 O O . LEU A 1 158 ? -5.367 15.518 -12.412 1.00 91.00 158 LEU A O 1
ATOM 1213 N N . THR A 1 159 ? -5.052 13.786 -11.022 1.00 90.06 159 THR A N 1
ATOM 1214 C CA . THR A 1 159 ? -4.122 14.451 -10.098 1.00 90.06 159 THR A CA 1
ATOM 1215 C C . THR A 1 159 ? -2.967 13.517 -9.740 1.00 90.06 159 THR A C 1
ATOM 1217 O O . THR A 1 159 ? -2.983 12.339 -10.086 1.00 90.06 159 THR A O 1
ATOM 1220 N N . GLU A 1 160 ? -1.970 14.011 -9.002 1.00 84.88 160 GLU A N 1
ATOM 1221 C CA . GLU A 1 160 ? -0.981 13.131 -8.359 1.00 84.88 160 GLU A CA 1
ATOM 1222 C C . GLU A 1 160 ? -1.599 12.306 -7.209 1.00 84.88 160 GLU A C 1
ATOM 1224 O O . GLU A 1 160 ? -0.991 11.354 -6.740 1.00 84.88 160 GLU A O 1
ATOM 1229 N N . GLY A 1 161 ? -2.828 12.609 -6.777 1.00 88.38 161 GLY A N 1
ATOM 1230 C CA . GLY A 1 161 ? -3.560 11.856 -5.757 1.00 88.38 161 GLY A CA 1
ATOM 1231 C C . GLY A 1 161 ? -4.399 10.708 -6.327 1.00 88.38 161 GLY A C 1
ATOM 1232 O O . GLY A 1 161 ? -4.114 10.151 -7.386 1.00 88.38 161 GLY A O 1
ATOM 1233 N N . SER A 1 162 ? -5.468 10.352 -5.615 1.00 92.44 162 SER A N 1
ATOM 1234 C CA . SER A 1 162 ? -6.362 9.235 -5.944 1.00 92.44 162 SER A CA 1
ATOM 1235 C C . SER A 1 162 ? -7.558 9.612 -6.831 1.00 92.44 162 SER A C 1
ATOM 1237 O O . SER A 1 162 ? -8.485 8.807 -6.942 1.00 92.44 162 SER A O 1
ATOM 1239 N N . LEU A 1 163 ? -7.541 10.793 -7.468 1.00 95.75 163 LEU A N 1
ATOM 1240 C CA . LEU A 1 163 ? -8.615 11.234 -8.361 1.00 95.75 163 LEU A CA 1
ATOM 1241 C C . LEU A 1 163 ? -8.478 10.543 -9.717 1.00 95.75 163 LEU A C 1
ATOM 1243 O O . LEU A 1 163 ? -7.543 10.820 -10.477 1.00 95.75 163 LEU A O 1
ATOM 1247 N N . VAL A 1 164 ? -9.428 9.672 -10.044 1.00 96.50 164 VAL A N 1
ATOM 1248 C CA . VAL A 1 164 ? -9.430 8.923 -11.304 1.00 96.50 164 VAL A CA 1
ATOM 1249 C C . VAL A 1 164 ? -10.757 9.102 -12.024 1.00 96.50 164 VAL A C 1
ATOM 1251 O O . VAL A 1 164 ? -11.828 8.968 -11.440 1.00 96.50 164 VAL A O 1
ATOM 1254 N N . GLN A 1 165 ? -10.675 9.385 -13.319 1.00 95.94 165 GLN A N 1
ATOM 1255 C CA . GLN A 1 165 ? -11.805 9.370 -14.235 1.00 95.94 165 GLN A CA 1
ATOM 1256 C C . GLN A 1 165 ? -11.839 8.056 -15.009 1.00 95.94 165 GLN A C 1
ATOM 1258 O O . GLN A 1 165 ? -10.806 7.593 -15.481 1.00 95.94 165 GLN A O 1
ATOM 1263 N N . PHE A 1 166 ? -13.033 7.512 -15.210 1.00 95.88 166 PHE A N 1
ATOM 1264 C CA . PHE A 1 166 ? -13.317 6.366 -16.063 1.00 95.88 166 PHE A CA 1
ATOM 1265 C C . PHE A 1 166 ? -14.229 6.772 -17.215 1.00 95.88 166 PHE A C 1
ATOM 1267 O O . PHE A 1 166 ? -15.129 7.589 -17.036 1.00 95.88 166 PHE A O 1
ATOM 1274 N N . GLY A 1 167 ? -14.046 6.163 -18.385 1.00 93.38 167 GLY A N 1
ATOM 1275 C CA . GLY A 1 167 ? -14.877 6.406 -19.562 1.00 93.38 167 GLY A CA 1
ATOM 1276 C C . GLY A 1 167 ? -14.705 7.799 -20.180 1.00 93.38 167 GLY A C 1
ATOM 1277 O O . GLY A 1 167 ? -13.763 8.534 -19.883 1.00 93.38 167 GLY A O 1
ATOM 1278 N N . TRP A 1 168 ? -15.627 8.145 -21.082 1.00 89.19 168 TRP A N 1
ATOM 1279 C CA . TRP A 1 168 ? -15.548 9.338 -21.928 1.00 89.19 168 TRP A CA 1
ATOM 1280 C C . TRP A 1 168 ? -16.883 10.078 -22.025 1.00 89.19 168 TRP A C 1
ATOM 1282 O O . TRP A 1 168 ? -17.957 9.470 -21.966 1.00 89.19 168 TRP A O 1
ATOM 1292 N N . GLY A 1 169 ? -16.807 11.391 -22.261 1.00 93.12 169 GLY A N 1
ATOM 1293 C CA . GLY A 1 169 ? -17.968 12.236 -22.541 1.00 93.12 169 GLY A CA 1
ATOM 1294 C C . GLY A 1 169 ? -19.025 12.167 -21.438 1.00 93.12 169 GLY A C 1
ATOM 1295 O O . GLY A 1 169 ? -18.702 12.148 -20.255 1.00 93.12 169 GLY A O 1
ATOM 1296 N N . PHE A 1 170 ? -20.300 12.090 -21.820 1.00 92.88 170 PHE A N 1
ATOM 1297 C CA . PHE A 1 170 ? -21.415 12.056 -20.864 1.00 92.88 170 PHE A CA 1
ATOM 1298 C C . PHE A 1 170 ? -21.483 10.773 -20.014 1.00 92.88 170 PHE A C 1
ATOM 1300 O O . PHE A 1 170 ? -22.207 10.740 -19.025 1.00 92.88 170 PHE A O 1
ATOM 1307 N N . ARG A 1 171 ? -20.759 9.709 -20.398 1.00 93.69 171 ARG A N 1
ATOM 1308 C CA . ARG A 1 171 ? -20.695 8.439 -19.651 1.00 93.69 171 ARG A CA 1
ATOM 1309 C C . ARG A 1 171 ? -19.498 8.360 -18.710 1.00 93.69 171 ARG A C 1
ATOM 1311 O O . ARG A 1 171 ? -19.256 7.297 -18.142 1.00 93.69 171 ARG A O 1
ATOM 1318 N N . GLN A 1 172 ? -18.726 9.438 -18.582 1.00 94.94 172 GLN A N 1
ATOM 1319 C CA . GLN A 1 172 ? -17.593 9.446 -17.673 1.00 94.94 172 GLN A CA 1
ATOM 1320 C C . GLN A 1 172 ? -18.054 9.288 -16.220 1.00 94.94 172 GLN A C 1
ATOM 1322 O O . GLN A 1 172 ? -19.126 9.773 -15.853 1.00 94.94 172 GLN A O 1
ATOM 1327 N N . ARG A 1 173 ? -17.232 8.625 -15.409 1.00 96.19 173 ARG A N 1
ATOM 1328 C CA . ARG A 1 173 ? -17.392 8.547 -13.955 1.00 96.19 173 ARG A CA 1
ATOM 1329 C C . ARG A 1 173 ? -16.115 8.941 -13.251 1.00 96.19 173 ARG A C 1
ATOM 1331 O O . ARG A 1 173 ? -15.041 8.798 -13.832 1.00 96.19 173 ARG A O 1
ATOM 1338 N N . ARG A 1 174 ? -16.211 9.433 -12.024 1.00 96.19 174 ARG A N 1
ATOM 1339 C CA . ARG A 1 174 ? -15.045 9.805 -11.217 1.00 96.19 174 ARG A CA 1
ATOM 1340 C C . ARG A 1 174 ? -15.064 9.119 -9.868 1.00 96.19 174 ARG A C 1
ATOM 1342 O O . ARG A 1 174 ? -16.129 8.888 -9.300 1.00 96.19 174 ARG A O 1
ATOM 1349 N N . ILE A 1 175 ? -13.863 8.827 -9.385 1.00 96.25 175 ILE A N 1
ATOM 1350 C CA . ILE A 1 175 ? -13.628 8.386 -8.018 1.00 96.25 175 ILE A CA 1
ATOM 1351 C C . ILE A 1 175 ? -12.534 9.220 -7.372 1.00 96.25 175 ILE A C 1
ATOM 1353 O O . ILE A 1 175 ? -11.587 9.622 -8.051 1.00 96.25 175 ILE A O 1
ATOM 1357 N N . GLN A 1 176 ? -12.640 9.398 -6.063 1.00 93.69 176 GLN A N 1
ATOM 1358 C CA . GLN A 1 176 ? -11.561 9.841 -5.191 1.00 93.69 176 GLN A CA 1
ATOM 1359 C C . GLN A 1 176 ? -11.357 8.732 -4.157 1.00 93.69 176 GLN A C 1
ATOM 1361 O O . GLN A 1 176 ? -12.240 8.434 -3.362 1.00 93.69 176 GLN A O 1
ATOM 1366 N N . ALA A 1 177 ? -10.207 8.062 -4.191 1.00 91.25 177 ALA A N 1
ATOM 1367 C CA . ALA A 1 177 ? -10.005 6.829 -3.424 1.00 91.25 177 ALA A CA 1
ATOM 1368 C C . ALA A 1 177 ? -11.065 5.751 -3.743 1.00 91.25 177 ALA A C 1
ATOM 1370 O O . ALA A 1 177 ? -11.014 5.159 -4.819 1.00 91.25 177 ALA A O 1
ATOM 1371 N N . ALA A 1 178 ? -11.982 5.469 -2.814 1.00 90.38 178 ALA A N 1
ATOM 1372 C CA . ALA A 1 178 ? -13.099 4.540 -3.010 1.00 90.38 178 ALA A CA 1
ATOM 1373 C C . ALA A 1 178 ? -14.458 5.249 -3.153 1.00 90.38 178 ALA A C 1
ATOM 1375 O O . ALA A 1 178 ? -15.448 4.582 -3.446 1.00 90.38 178 ALA A O 1
ATOM 1376 N N . GLU A 1 179 ? -14.500 6.566 -2.952 1.00 92.06 179 GLU A N 1
ATOM 1377 C CA . GLU A 1 179 ? -15.694 7.389 -3.137 1.00 92.06 179 GLU A CA 1
ATOM 1378 C C . GLU A 1 179 ? -15.953 7.585 -4.624 1.00 92.06 179 GLU A C 1
ATOM 1380 O O . GLU A 1 179 ? -15.023 7.697 -5.425 1.00 92.06 179 GLU A O 1
ATOM 1385 N N . THR A 1 180 ? -17.220 7.645 -4.992 1.00 92.94 180 THR A N 1
ATOM 1386 C CA . THR A 1 180 ? -17.710 7.778 -6.356 1.00 92.94 180 THR A CA 1
ATOM 1387 C C . THR A 1 180 ? -18.474 9.083 -6.524 1.00 92.94 180 THR A C 1
ATOM 1389 O O . THR A 1 180 ? -19.018 9.642 -5.580 1.00 92.94 180 THR A O 1
ATOM 1392 N N . ASP A 1 181 ? -18.607 9.540 -7.764 1.00 91.44 181 ASP A N 1
ATOM 1393 C CA . ASP A 1 181 ? -19.482 10.666 -8.111 1.00 91.44 181 ASP A CA 1
ATOM 1394 C C . ASP A 1 181 ? -20.986 10.433 -7.863 1.00 91.44 181 ASP A C 1
ATOM 1396 O O . ASP A 1 181 ? -21.792 11.340 -8.078 1.00 91.44 181 ASP A O 1
ATOM 1400 N N . GLY A 1 182 ? -21.373 9.228 -7.433 1.00 91.00 182 GLY A N 1
ATOM 1401 C CA . GLY A 1 182 ? -22.720 8.912 -6.970 1.00 91.00 182 GLY A CA 1
ATOM 1402 C C . GLY A 1 182 ? -22.909 9.058 -5.459 1.00 91.00 182 GLY A C 1
ATOM 1403 O O . GLY A 1 182 ? -24.054 9.040 -5.006 1.00 91.00 182 GLY A O 1
ATOM 1404 N N . ASP A 1 183 ? -21.829 9.198 -4.688 1.00 91.19 183 ASP A N 1
ATOM 1405 C CA . ASP A 1 183 ? -21.909 9.355 -3.241 1.00 91.19 183 ASP A CA 1
ATOM 1406 C C . ASP A 1 183 ? -22.339 10.787 -2.903 1.00 91.19 183 ASP A C 1
ATOM 1408 O O . ASP A 1 183 ? -21.738 11.776 -3.325 1.00 91.19 183 ASP A O 1
ATOM 1412 N N . GLY A 1 184 ? -23.455 10.912 -2.182 1.00 93.00 184 GLY A N 1
ATOM 1413 C CA . GLY A 1 184 ? -24.018 12.213 -1.843 1.00 93.00 184 GLY A CA 1
ATOM 1414 C C . GLY A 1 184 ? -23.147 12.936 -0.820 1.00 93.00 184 GLY A C 1
ATOM 1415 O O . GLY A 1 184 ? -22.871 12.382 0.239 1.00 93.00 184 GLY A O 1
ATOM 1416 N N . ALA A 1 185 ? -22.804 14.200 -1.081 1.00 92.62 185 ALA A N 1
ATOM 1417 C CA . ALA A 1 185 ? -21.981 15.005 -0.173 1.00 92.62 185 ALA A CA 1
ATOM 1418 C C . ALA A 1 185 ? -22.529 15.032 1.268 1.00 92.62 185 ALA A C 1
ATOM 1420 O O . ALA A 1 185 ? -21.773 14.931 2.223 1.00 92.62 185 ALA A O 1
ATOM 1421 N N . ILE A 1 186 ? -23.854 15.100 1.446 1.00 94.69 186 ILE A N 1
ATOM 1422 C CA . ILE A 1 186 ? -24.475 15.055 2.781 1.00 94.69 186 ILE A CA 1
ATOM 1423 C C . ILE A 1 186 ? -24.209 13.711 3.475 1.00 94.69 186 ILE A C 1
ATOM 1425 O O . ILE A 1 186 ? -23.919 13.686 4.665 1.00 94.69 186 ILE A O 1
ATOM 1429 N N . ALA A 1 187 ? -24.295 12.597 2.742 1.00 92.56 187 ALA A N 1
ATOM 1430 C CA . ALA A 1 187 ? -24.057 11.268 3.299 1.00 92.56 187 ALA A CA 1
ATOM 1431 C C . ALA A 1 187 ? -22.588 11.076 3.704 1.00 92.56 187 ALA A C 1
ATOM 1433 O O . ALA A 1 187 ? -22.317 10.465 4.734 1.00 92.56 187 ALA A O 1
ATOM 1434 N N . GLU A 1 188 ? -21.656 11.625 2.924 1.00 90.12 188 GLU A N 1
ATOM 1435 C CA . GLU A 1 188 ? -20.227 11.612 3.246 1.00 90.12 188 GLU A CA 1
ATOM 1436 C C . GLU A 1 188 ? -19.923 12.424 4.513 1.00 90.12 188 GLU A C 1
ATOM 1438 O O . GLU A 1 188 ? -19.308 11.887 5.435 1.00 90.12 188 GLU A O 1
ATOM 1443 N N . ASN A 1 189 ? -20.466 13.640 4.626 1.00 90.31 189 ASN A N 1
ATOM 1444 C CA . ASN A 1 189 ? -20.323 14.461 5.832 1.00 90.31 189 ASN A CA 1
ATOM 1445 C C . ASN A 1 189 ? -20.908 13.766 7.071 1.00 90.31 189 ASN A C 1
ATOM 1447 O O . ASN A 1 189 ? -20.279 13.756 8.126 1.00 90.31 189 ASN A O 1
ATOM 1451 N N . ILE A 1 190 ? -22.083 13.133 6.940 1.00 92.50 190 ILE A N 1
ATOM 1452 C CA . ILE A 1 190 ? -22.671 12.330 8.022 1.00 92.50 190 ILE A CA 1
ATOM 1453 C C . ILE A 1 190 ? -21.704 11.216 8.429 1.00 92.50 190 ILE A C 1
ATOM 1455 O O . ILE A 1 190 ? -21.403 11.098 9.610 1.00 92.50 190 ILE A O 1
ATOM 1459 N N . ALA A 1 191 ? -21.188 10.433 7.476 1.00 90.06 191 ALA A N 1
ATOM 1460 C CA . ALA A 1 191 ? -20.330 9.278 7.750 1.00 90.06 191 ALA A CA 1
ATOM 1461 C C . ALA A 1 191 ? -18.979 9.635 8.400 1.00 90.06 191 ALA A C 1
ATOM 1463 O O . ALA A 1 191 ? -18.382 8.788 9.071 1.00 90.06 191 ALA A O 1
ATOM 1464 N N . GLN A 1 192 ? -18.485 10.861 8.205 1.00 86.38 192 GLN A N 1
ATOM 1465 C CA . GLN A 1 192 ? -17.284 11.373 8.876 1.00 86.38 192 GLN A CA 1
ATOM 1466 C C . GLN A 1 192 ? -17.556 11.826 10.318 1.00 86.38 192 GLN A C 1
ATOM 1468 O O . GLN A 1 192 ? -16.653 11.782 11.157 1.00 86.38 192 GLN A O 1
ATOM 1473 N N . ASP A 1 193 ? -18.799 12.187 10.633 1.00 87.19 193 ASP A N 1
ATOM 1474 C CA . ASP A 1 193 ? -19.237 12.544 11.976 1.00 87.19 193 ASP A CA 1
ATOM 1475 C C . ASP A 1 193 ? -19.783 11.321 12.725 1.00 87.19 193 ASP A C 1
ATOM 1477 O O . ASP A 1 193 ? -20.908 10.856 12.510 1.00 87.19 193 ASP A O 1
ATOM 1481 N N . LYS A 1 194 ? -18.973 10.791 13.647 1.00 87.19 194 LYS A N 1
ATOM 1482 C CA . LYS A 1 194 ? -19.339 9.598 14.422 1.00 87.19 194 LYS A CA 1
ATOM 1483 C C . LYS A 1 194 ? -20.578 9.803 15.293 1.00 87.19 194 LYS A C 1
ATOM 1485 O O . LYS A 1 194 ? -21.289 8.826 15.521 1.00 87.19 194 LYS A O 1
ATOM 1490 N N . ASP A 1 195 ? -20.814 11.015 15.795 1.00 87.88 195 ASP A N 1
ATOM 1491 C CA . ASP A 1 195 ? -21.932 11.290 16.701 1.00 87.88 195 ASP A CA 1
ATOM 1492 C C . ASP A 1 195 ? -23.240 11.391 15.909 1.00 87.88 195 ASP A C 1
ATOM 1494 O O . ASP A 1 195 ? -24.173 10.629 16.154 1.00 87.88 195 ASP A O 1
ATOM 1498 N N . LEU A 1 196 ? -23.250 12.193 14.839 1.00 90.31 196 LEU A N 1
ATOM 1499 C CA . LEU A 1 196 ? -24.405 12.301 13.943 1.00 90.31 196 LEU A CA 1
ATOM 1500 C C . LEU A 1 196 ? -24.744 10.966 13.262 1.00 90.31 196 LEU A C 1
ATOM 1502 O O . LEU A 1 196 ? -25.911 10.582 13.185 1.00 90.31 196 LEU A O 1
ATOM 1506 N N . THR A 1 197 ? -23.734 10.221 12.794 1.00 92.81 197 THR A N 1
ATOM 1507 C CA . THR A 1 197 ? -23.944 8.869 12.248 1.00 92.81 197 THR A CA 1
ATOM 1508 C C . THR A 1 197 ? -24.651 7.979 13.261 1.00 92.81 197 THR A C 1
ATOM 1510 O O . THR A 1 197 ? -25.592 7.263 12.917 1.00 92.81 197 THR A O 1
ATOM 1513 N N . LYS A 1 198 ? -24.205 8.017 14.518 1.00 92.50 198 LYS A N 1
ATOM 1514 C CA . LYS A 1 198 ? -24.766 7.203 15.588 1.00 92.50 198 LYS A CA 1
ATOM 1515 C C . LYS A 1 198 ? -26.216 7.582 15.885 1.00 92.50 198 LYS A C 1
ATOM 1517 O O . LYS A 1 198 ? -27.045 6.682 15.971 1.00 92.50 198 LYS A O 1
ATOM 1522 N N . GLU A 1 199 ? -26.525 8.871 16.008 1.00 92.81 199 GLU A N 1
ATOM 1523 C CA . GLU A 1 199 ? -27.892 9.354 16.241 1.00 92.81 199 GLU A CA 1
ATOM 1524 C C . GLU A 1 199 ? -28.854 8.902 15.136 1.00 92.81 199 GLU A C 1
ATOM 1526 O O . GLU A 1 199 ? -29.945 8.406 15.415 1.00 92.81 199 GLU A O 1
ATOM 1531 N N . LEU A 1 200 ? -28.436 9.013 13.871 1.00 95.88 200 LEU A N 1
ATOM 1532 C CA . LEU A 1 200 ? -29.256 8.605 12.729 1.00 95.88 200 LEU A CA 1
ATOM 1533 C C . LEU A 1 200 ? -29.461 7.086 12.666 1.00 95.88 200 LEU A C 1
ATOM 1535 O O . LEU A 1 200 ? -30.547 6.625 12.310 1.00 95.88 200 LEU A O 1
ATOM 1539 N N . LEU A 1 201 ? -28.437 6.305 13.017 1.00 96.12 201 LEU A N 1
ATOM 1540 C CA . LEU A 1 201 ? -28.537 4.848 13.102 1.00 96.12 201 LEU A CA 1
ATOM 1541 C C . LEU A 1 201 ? -29.467 4.410 14.242 1.00 96.12 201 LEU A C 1
ATOM 1543 O O . LEU A 1 201 ? -30.321 3.551 14.020 1.00 96.12 201 LEU A O 1
ATOM 1547 N N . ASP A 1 202 ? -29.357 5.027 15.420 1.00 95.38 202 ASP A N 1
ATOM 1548 C CA . ASP A 1 202 ? -30.226 4.747 16.570 1.00 95.38 202 ASP A CA 1
ATOM 1549 C C . ASP A 1 202 ? -31.689 5.093 16.266 1.00 95.38 202 ASP A C 1
ATOM 1551 O O . ASP A 1 202 ? -32.585 4.276 16.481 1.00 95.38 202 ASP A O 1
ATOM 1555 N N . ALA A 1 203 ? -31.934 6.254 15.645 1.00 96.25 203 ALA A N 1
ATOM 1556 C CA . ALA A 1 203 ? -33.264 6.665 15.194 1.00 96.25 203 ALA A CA 1
ATOM 1557 C C . ALA A 1 203 ? -33.873 5.695 14.161 1.00 96.25 203 ALA A C 1
ATOM 1559 O O . ALA A 1 203 ? -35.094 5.550 14.085 1.00 96.25 203 ALA A O 1
ATOM 1560 N N . ALA A 1 204 ? -33.031 5.004 13.384 1.00 96.50 204 ALA A N 1
ATOM 1561 C CA . ALA A 1 204 ? -33.435 3.950 12.456 1.00 96.50 204 ALA A CA 1
ATOM 1562 C C . ALA A 1 204 ? -33.572 2.558 13.116 1.00 96.50 204 ALA A C 1
ATOM 1564 O O . ALA A 1 204 ? -33.913 1.590 12.434 1.00 96.50 204 ALA A O 1
ATOM 1565 N N . GLY A 1 205 ? -33.317 2.437 14.423 1.00 96.38 205 GLY A N 1
ATOM 1566 C CA . GLY A 1 205 ? -33.396 1.187 15.182 1.00 96.38 205 GLY A CA 1
ATOM 1567 C C . GLY A 1 205 ? -32.171 0.279 15.042 1.00 96.38 205 GLY A C 1
ATOM 1568 O O . GLY A 1 205 ? -32.238 -0.899 15.402 1.00 96.38 205 GLY A O 1
ATOM 1569 N N . VAL A 1 206 ? -31.056 0.790 14.510 1.00 96.00 206 VAL A N 1
ATOM 1570 C CA . VAL A 1 206 ? -29.785 0.060 14.464 1.00 96.00 206 VAL A CA 1
ATOM 1571 C C . VAL A 1 206 ? -29.106 0.179 15.831 1.00 96.00 206 VAL A C 1
ATOM 1573 O O . VAL A 1 206 ? -28.878 1.295 16.290 1.00 96.00 206 VAL A O 1
ATOM 1576 N N . PRO A 1 207 ? -28.737 -0.935 16.491 1.00 94.69 207 PRO A N 1
ATOM 1577 C CA . PRO A 1 207 ? -28.075 -0.874 17.787 1.00 94.69 207 PRO A CA 1
ATOM 1578 C C . PRO A 1 207 ? -26.731 -0.149 17.706 1.00 94.69 207 PRO A C 1
ATOM 1580 O O . PRO A 1 207 ? -25.849 -0.545 16.940 1.00 94.69 207 PRO A O 1
ATOM 1583 N N . VAL A 1 208 ? -26.553 0.865 18.549 1.00 94.69 208 VAL A N 1
ATOM 1584 C CA . VAL A 1 208 ? -25.309 1.632 18.660 1.00 94.69 208 VAL A CA 1
ATOM 1585 C C . VAL A 1 208 ? -24.789 1.679 20.104 1.00 94.69 208 VAL A C 1
ATOM 1587 O O . VAL A 1 208 ? -25.576 1.578 21.050 1.00 94.69 208 VAL A O 1
ATOM 1590 N N . PRO A 1 209 ? -23.468 1.84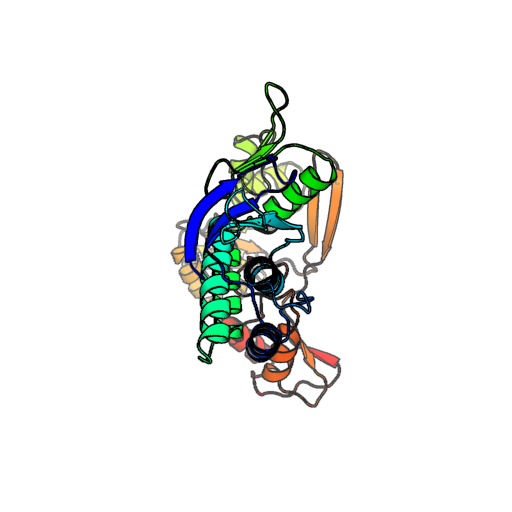1 20.326 1.00 93.38 209 PRO A N 1
ATOM 1591 C CA . PRO A 1 209 ? -22.922 2.004 21.671 1.00 93.38 209 PRO A CA 1
ATOM 1592 C C . PRO A 1 209 ? -23.428 3.287 22.337 1.00 93.38 209 PRO A C 1
ATOM 1594 O O . PRO A 1 209 ? -23.283 4.382 21.794 1.00 93.38 209 PRO A O 1
ATOM 1597 N N . GLN A 1 210 ? -23.986 3.178 23.544 1.00 92.12 210 GLN A N 1
ATOM 1598 C CA . GLN A 1 210 ? -24.397 4.352 24.320 1.00 92.12 210 GLN A CA 1
ATOM 1599 C C . GLN A 1 210 ? -23.187 5.168 24.778 1.00 92.12 210 GLN A C 1
ATOM 1601 O O . GLN A 1 210 ? -22.137 4.608 25.076 1.00 92.12 210 GLN A O 1
ATOM 1606 N N . GLY A 1 211 ? -23.329 6.489 24.808 1.00 92.62 211 GLY A N 1
ATOM 1607 C CA . GLY A 1 211 ? -22.226 7.419 25.048 1.00 92.62 211 GLY A CA 1
ATOM 1608 C C . GLY A 1 211 ? -22.543 8.816 24.535 1.00 92.62 211 GLY A C 1
ATOM 1609 O O . GLY A 1 211 ? -23.557 8.980 23.852 1.00 92.62 211 GLY A O 1
ATOM 1610 N N . ARG A 1 212 ? -21.673 9.782 24.835 1.00 93.38 212 ARG A N 1
ATOM 1611 C CA . ARG A 1 212 ? -21.832 11.195 24.462 1.00 93.38 212 ARG A CA 1
ATOM 1612 C C . ARG A 1 212 ? -20.488 11.892 24.253 1.00 93.38 212 ARG A C 1
ATOM 1614 O O . ARG A 1 212 ? -19.457 11.416 24.735 1.00 93.38 212 ARG A O 1
ATOM 1621 N N . VAL A 1 213 ? -20.523 13.031 23.564 1.00 93.94 213 VAL A N 1
ATOM 1622 C CA . VAL A 1 213 ? -19.413 13.992 23.529 1.00 93.94 213 VAL A CA 1
ATOM 1623 C C . VAL A 1 213 ? -19.201 14.572 24.932 1.00 93.94 213 VAL A C 1
ATOM 1625 O O . VAL A 1 213 ? -20.163 14.835 25.663 1.00 93.94 213 VAL A O 1
ATOM 1628 N N . VAL A 1 214 ? -17.938 14.744 25.317 1.00 95.38 214 VAL A N 1
ATOM 1629 C CA . VAL A 1 214 ? -17.530 15.246 26.633 1.00 95.38 214 VAL A CA 1
ATOM 1630 C C . VAL A 1 214 ? -16.661 16.491 26.495 1.00 95.38 214 VAL A C 1
ATOM 1632 O O . VAL A 1 214 ? -15.919 16.638 25.524 1.00 95.38 214 VAL A O 1
ATOM 1635 N N . ARG A 1 215 ? -16.781 17.408 27.456 1.00 93.62 215 ARG A N 1
ATOM 1636 C CA . ARG A 1 215 ? -16.163 18.746 27.384 1.00 93.62 215 ARG A CA 1
ATOM 1637 C C . ARG A 1 215 ? -14.744 18.788 27.940 1.00 93.62 215 ARG A C 1
ATOM 1639 O O . ARG A 1 215 ? -13.912 19.549 27.460 1.00 93.62 215 ARG A O 1
ATOM 1646 N N . ASP A 1 216 ? -14.489 17.994 28.971 1.00 96.12 216 ASP A N 1
ATOM 1647 C CA . ASP A 1 216 ? -13.218 17.933 29.681 1.00 96.12 216 ASP A CA 1
ATOM 1648 C C . ASP A 1 216 ? -12.998 16.538 30.293 1.00 96.12 216 ASP A C 1
ATOM 1650 O O . ASP A 1 216 ? -13.830 15.635 30.162 1.00 96.12 216 ASP A O 1
ATOM 1654 N N . ALA A 1 217 ? -11.849 16.349 30.944 1.00 95.81 217 ALA A N 1
ATOM 1655 C CA . ALA A 1 217 ? -11.460 15.063 31.513 1.00 95.81 217 ALA A CA 1
ATOM 1656 C C . ALA A 1 217 ? -12.360 14.607 32.677 1.00 95.81 217 ALA A C 1
ATOM 1658 O O . ALA A 1 217 ? -12.532 13.404 32.878 1.00 95.81 217 ALA A O 1
ATOM 1659 N N . GLU A 1 218 ? -12.943 15.536 33.439 1.00 97.31 218 GLU A N 1
ATOM 1660 C CA . GLU A 1 218 ? -13.863 15.184 34.525 1.00 97.31 218 GLU A CA 1
ATOM 1661 C C . G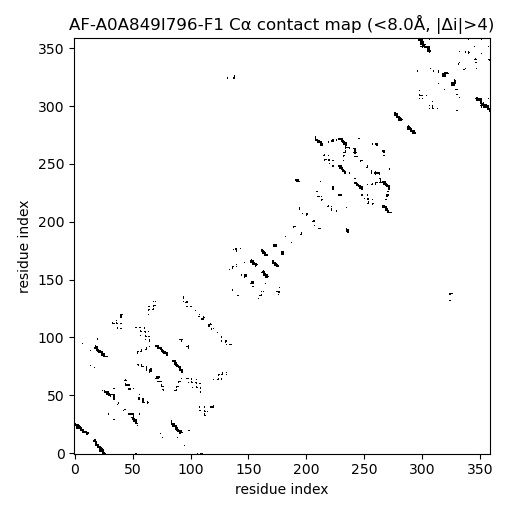LU A 1 218 ? -15.231 14.799 33.961 1.00 97.31 218 GLU A C 1
ATOM 1663 O O . GLU A 1 218 ? -15.813 13.801 34.383 1.00 97.31 218 GLU A O 1
ATOM 1668 N N . ASP A 1 219 ? -15.710 15.514 32.942 1.00 97.12 219 ASP A N 1
ATOM 1669 C CA . ASP A 1 219 ? -16.913 15.147 32.197 1.00 97.12 219 ASP A CA 1
ATOM 1670 C C . ASP A 1 219 ? -16.759 13.778 31.508 1.00 97.12 219 ASP A C 1
ATOM 1672 O O . ASP A 1 219 ? -17.695 12.977 31.493 1.00 97.12 219 ASP A O 1
ATOM 1676 N N . ALA A 1 220 ? -15.554 13.450 31.026 1.00 96.44 220 ALA A N 1
ATOM 1677 C CA . ALA A 1 220 ? -15.225 12.121 30.508 1.00 96.44 220 ALA A CA 1
ATOM 1678 C C . ALA A 1 220 ? -15.404 11.021 31.564 1.00 96.44 220 ALA A C 1
ATOM 1680 O O . ALA A 1 220 ? -15.970 9.960 31.282 1.00 96.44 220 ALA A O 1
ATOM 1681 N N . TRP A 1 221 ? -14.952 11.277 32.793 1.00 97.19 221 TRP A N 1
ATOM 1682 C CA . TRP A 1 221 ? -15.127 10.348 33.904 1.00 97.19 221 TRP A CA 1
ATOM 1683 C C . TRP A 1 221 ? -16.592 10.220 34.335 1.00 97.19 221 TRP A C 1
ATOM 1685 O O . TRP A 1 221 ? -17.058 9.108 34.590 1.00 97.19 221 TRP A O 1
ATOM 1695 N N . LEU A 1 222 ? -17.340 11.325 34.365 1.00 97.06 222 LEU A N 1
ATOM 1696 C CA . LEU A 1 222 ? -18.775 11.304 34.654 1.00 97.06 222 LEU A CA 1
ATOM 1697 C C . LEU A 1 222 ? -19.540 10.486 33.609 1.00 97.06 222 LEU A C 1
ATOM 1699 O O . LEU A 1 222 ? -20.313 9.606 33.983 1.00 97.06 222 LEU A O 1
ATOM 1703 N N . ALA A 1 223 ? -19.255 10.684 32.320 1.00 96.50 223 ALA A N 1
ATOM 1704 C CA . ALA A 1 223 ? -19.834 9.883 31.245 1.00 96.50 223 ALA A CA 1
ATOM 1705 C C . ALA A 1 223 ? -19.505 8.385 31.398 1.00 96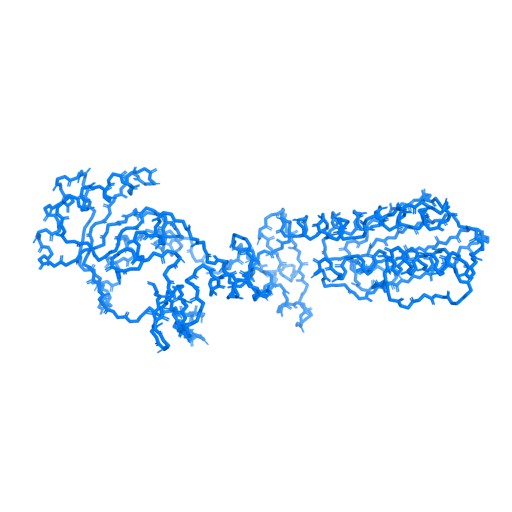.50 223 ALA A C 1
ATOM 1707 O O . ALA A 1 223 ? -20.368 7.530 31.193 1.00 96.50 223 ALA A O 1
ATOM 1708 N N . ALA A 1 224 ? -18.280 8.044 31.814 1.00 96.38 224 ALA A N 1
ATOM 1709 C CA . ALA A 1 224 ? -17.915 6.657 32.095 1.00 96.38 224 ALA A CA 1
ATOM 1710 C C . ALA A 1 224 ? -18.705 6.064 33.277 1.00 96.38 224 ALA A C 1
ATOM 1712 O O . ALA A 1 224 ? -19.182 4.928 33.195 1.00 96.38 224 ALA A O 1
ATOM 1713 N N . CYS A 1 225 ? -18.910 6.846 34.342 1.00 96.19 225 CYS A N 1
ATOM 1714 C CA . CYS A 1 225 ? -19.745 6.458 35.480 1.00 96.19 225 CYS A CA 1
ATOM 1715 C C . CYS A 1 225 ? -21.212 6.241 35.077 1.00 96.19 225 CYS A C 1
ATOM 1717 O O . CYS A 1 225 ? -21.815 5.255 35.496 1.00 96.19 225 CYS A O 1
ATOM 1719 N N . GLU A 1 226 ? -21.772 7.127 34.245 1.00 96.00 226 GLU A N 1
ATOM 1720 C CA . GLU A 1 226 ? -23.141 7.028 33.712 1.00 96.00 226 GLU A CA 1
ATOM 1721 C C . GLU A 1 226 ? -23.350 5.730 32.911 1.00 96.00 226 GLU A C 1
ATOM 1723 O O . GLU A 1 226 ? -24.399 5.091 33.008 1.00 96.00 226 GLU A O 1
ATOM 1728 N N . ILE A 1 227 ? -22.340 5.306 32.142 1.00 95.69 227 ILE A N 1
ATOM 1729 C CA . ILE A 1 227 ? -22.387 4.077 31.338 1.00 95.69 227 ILE A CA 1
ATOM 1730 C C . ILE A 1 227 ? -22.373 2.812 32.213 1.00 95.69 227 ILE A C 1
ATOM 1732 O O . ILE A 1 227 ? -22.978 1.803 31.819 1.00 95.69 227 ILE A O 1
ATOM 1736 N N . GLY A 1 228 ? -21.694 2.859 33.366 1.00 91.38 228 GLY A N 1
ATOM 1737 C CA . GLY A 1 228 ? -21.679 1.797 34.379 1.00 91.38 228 GLY A CA 1
ATOM 1738 C C . GLY A 1 228 ? -20.842 0.560 34.027 1.00 91.38 228 GLY A C 1
ATOM 1739 O O . GLY A 1 228 ? -21.080 -0.516 34.572 1.00 91.38 228 GLY A O 1
ATOM 1740 N N . GLY A 1 229 ? -19.884 0.676 33.104 1.00 89.94 229 GLY A N 1
ATOM 1741 C CA . GLY A 1 229 ? -19.023 -0.428 32.672 1.00 89.94 229 GLY A CA 1
ATOM 1742 C C . GLY A 1 229 ? -17.795 0.062 31.904 1.00 89.94 229 GLY A C 1
ATOM 1743 O O . GLY A 1 229 ? -17.572 1.271 31.838 1.00 89.94 229 GLY A O 1
ATOM 1744 N N . PRO A 1 230 ? -16.996 -0.846 31.313 1.00 93.81 230 PRO A N 1
ATOM 1745 C CA . PRO A 1 230 ? -15.844 -0.449 30.519 1.00 93.81 230 PRO A CA 1
ATOM 1746 C C . PRO A 1 230 ? -16.246 0.466 29.360 1.00 93.81 230 PRO A C 1
ATOM 1748 O O . PRO A 1 230 ? -17.290 0.273 28.7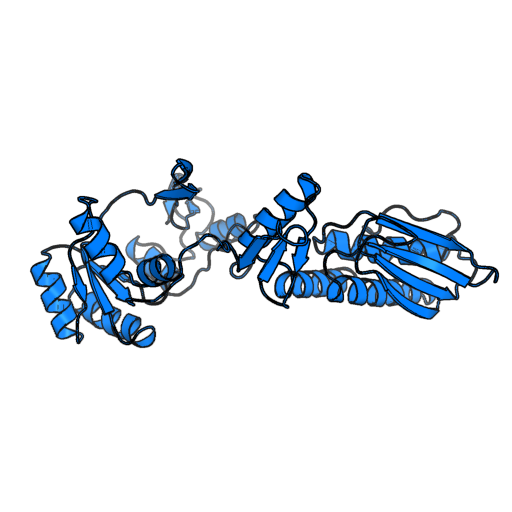26 1.00 93.81 230 PRO A O 1
ATOM 1751 N N . VAL A 1 231 ? -15.402 1.452 29.075 1.00 96.38 231 VAL A N 1
ATOM 1752 C CA . VAL A 1 231 ? -15.648 2.470 28.054 1.00 96.38 231 VAL A CA 1
ATOM 1753 C C . VAL A 1 231 ? -14.560 2.499 26.988 1.00 96.38 231 VAL A C 1
ATOM 1755 O O . VAL A 1 231 ? -13.488 1.901 27.119 1.00 96.38 231 VAL A O 1
ATOM 1758 N N . VAL A 1 232 ? -14.878 3.197 25.907 1.00 94.88 232 VAL A N 1
ATOM 1759 C CA . VAL A 1 232 ? -13.979 3.621 24.844 1.00 94.88 232 VAL A CA 1
ATOM 1760 C C . VAL A 1 232 ? -13.925 5.144 24.875 1.00 94.88 232 VAL A C 1
ATOM 1762 O O . VAL A 1 232 ? -14.967 5.797 24.926 1.00 94.88 232 VAL A O 1
ATOM 1765 N N . VAL A 1 233 ? -12.717 5.699 24.821 1.00 94.00 233 VAL A N 1
ATOM 1766 C CA . VAL A 1 233 ? -12.473 7.141 24.686 1.00 94.00 233 VAL A CA 1
ATOM 1767 C C . VAL A 1 233 ? -11.836 7.376 23.326 1.00 94.00 233 VAL A C 1
ATOM 1769 O O . VAL A 1 233 ? -10.823 6.749 23.006 1.00 94.00 233 VAL A O 1
ATOM 1772 N N . LYS A 1 234 ? -12.443 8.232 22.499 1.00 91.81 234 LYS A N 1
ATOM 1773 C CA . LYS A 1 234 ? -11.985 8.460 21.120 1.00 91.81 234 LYS A CA 1
ATOM 1774 C C . LYS A 1 234 ? -12.261 9.884 20.614 1.00 91.81 234 LYS A C 1
ATOM 1776 O O . LYS A 1 234 ? -13.254 10.483 21.019 1.00 91.81 234 LYS A O 1
ATOM 1781 N N . PRO A 1 235 ? -11.458 10.396 19.665 1.00 89.94 235 PRO A N 1
ATOM 1782 C CA . PRO A 1 235 ? -11.757 11.619 18.916 1.00 89.94 235 PRO A CA 1
ATOM 1783 C C . PRO A 1 235 ? -13.054 11.499 18.097 1.00 89.94 235 PRO A C 1
ATOM 1785 O O . PRO A 1 235 ? -13.293 10.444 17.482 1.00 89.94 235 PRO A O 1
ATOM 1788 N N . ARG A 1 236 ? -13.852 12.577 18.016 1.00 86.31 236 ARG A N 1
ATOM 1789 C CA . ARG A 1 236 ? -15.091 12.623 17.207 1.00 86.31 236 ARG A CA 1
ATOM 1790 C C . ARG A 1 236 ? -14.822 12.331 15.729 1.00 86.31 236 ARG A C 1
ATOM 1792 O O . ARG A 1 236 ? -15.408 11.400 15.182 1.00 86.31 236 ARG A O 1
ATOM 1799 N N . ASP A 1 237 ? -13.850 12.995 15.119 1.00 79.81 237 ASP A N 1
ATOM 1800 C CA . ASP A 1 237 ? -13.545 12.970 13.675 1.00 79.81 237 ASP A CA 1
ATOM 1801 C C . ASP A 1 237 ? -12.231 12.230 13.316 1.00 79.81 237 ASP A C 1
ATOM 1803 O O . ASP A 1 237 ? -11.825 12.153 12.159 1.00 79.81 237 ASP A O 1
ATOM 1807 N N . GLY A 1 238 ? -11.574 11.588 14.291 1.00 69.94 238 GLY A N 1
ATOM 1808 C CA . GLY A 1 238 ? -10.312 10.865 14.065 1.00 69.94 238 GLY A CA 1
ATOM 1809 C C . GLY A 1 238 ? -10.437 9.566 13.249 1.00 69.94 238 GLY A C 1
ATOM 1810 O O . GLY A 1 238 ? -11.459 8.872 13.290 1.00 69.94 238 GLY A O 1
ATOM 1811 N N . ASN A 1 239 ? -9.350 9.181 12.571 1.00 67.81 239 ASN A N 1
ATOM 1812 C CA . ASN A 1 239 ? -9.231 7.956 11.774 1.00 67.81 239 ASN A CA 1
ATOM 1813 C C . ASN A 1 239 ? -8.041 7.072 12.219 1.00 67.81 239 ASN A C 1
ATOM 1815 O O . ASN A 1 239 ? -7.233 7.447 13.068 1.00 67.81 239 ASN A O 1
ATOM 1819 N N . GLN A 1 240 ? -7.957 5.856 11.663 1.00 68.12 240 GLN A N 1
ATOM 1820 C CA . GLN A 1 240 ? -6.820 4.926 11.832 1.00 68.12 240 GLN A CA 1
ATOM 1821 C C . GLN A 1 240 ? -6.457 4.562 13.288 1.00 68.12 240 GLN A C 1
ATOM 1823 O O . GLN A 1 240 ? -5.324 4.185 13.565 1.00 68.12 240 GLN A O 1
ATOM 1828 N N . GLY A 1 241 ? -7.398 4.659 14.229 1.00 70.25 241 GLY A N 1
ATOM 1829 C CA . GLY A 1 241 ? -7.141 4.300 15.629 1.00 70.25 241 GLY A CA 1
ATOM 1830 C C . GLY A 1 241 ? -6.352 5.339 16.432 1.00 70.25 241 GLY A C 1
ATOM 1831 O O . GLY A 1 241 ? -6.044 5.094 17.596 1.00 70.25 241 GLY A O 1
ATOM 1832 N N . LYS A 1 242 ? -6.031 6.502 15.853 1.00 75.19 242 LYS A N 1
ATOM 1833 C CA . LYS A 1 242 ? -5.254 7.542 16.538 1.00 75.19 242 LYS A CA 1
ATOM 1834 C C . LYS A 1 242 ? -6.057 8.150 17.687 1.00 75.19 242 LYS A C 1
ATOM 1836 O O . LYS A 1 242 ? -7.193 8.575 17.494 1.00 75.19 242 LYS A O 1
ATOM 1841 N N . GLY A 1 243 ? -5.452 8.193 18.874 1.00 79.50 243 GLY A N 1
ATOM 1842 C CA . GLY A 1 243 ? -6.080 8.742 20.079 1.00 79.50 243 GLY A CA 1
ATOM 1843 C C . GLY A 1 243 ? -7.219 7.890 20.647 1.00 79.50 243 GLY A C 1
ATOM 1844 O O . GLY A 1 243 ? -7.995 8.404 21.443 1.00 79.50 243 GLY A O 1
ATOM 1845 N N . ILE A 1 244 ? -7.354 6.623 20.236 1.00 85.88 244 ILE A N 1
ATOM 1846 C CA . ILE A 1 244 ? -8.408 5.731 20.733 1.00 85.88 244 ILE A CA 1
ATOM 1847 C C . ILE A 1 244 ? -7.872 4.877 21.882 1.00 85.88 244 ILE A C 1
ATOM 1849 O O . ILE A 1 244 ? -6.898 4.146 21.714 1.00 85.88 244 ILE A O 1
ATOM 1853 N N . ALA A 1 245 ? -8.561 4.910 23.019 1.00 86.62 245 ALA A N 1
ATOM 1854 C CA . ALA A 1 245 ? -8.372 3.970 24.115 1.00 86.62 245 ALA A CA 1
ATOM 1855 C C . ALA A 1 245 ? -9.619 3.096 24.257 1.00 86.62 245 ALA A C 1
ATOM 1857 O O . ALA A 1 245 ? -10.739 3.605 24.298 1.00 86.62 245 ALA A O 1
ATOM 1858 N N . VAL A 1 246 ? -9.431 1.779 24.319 1.00 89.50 246 VAL A N 1
ATOM 1859 C CA . VAL A 1 246 ? -10.522 0.797 24.384 1.00 89.50 246 VAL A CA 1
ATOM 1860 C C . VAL A 1 246 ? -10.466 -0.005 25.675 1.00 89.50 246 VAL A C 1
ATOM 1862 O O . VAL A 1 246 ? -9.382 -0.257 26.198 1.00 89.50 246 VAL A O 1
ATOM 1865 N N . ASN A 1 247 ? -11.633 -0.461 26.136 1.00 90.69 247 ASN A N 1
ATOM 1866 C CA . ASN A 1 247 ? -11.776 -1.347 27.291 1.00 90.69 247 ASN A CA 1
ATOM 1867 C C . ASN A 1 247 ? -11.111 -0.792 28.566 1.00 90.69 247 ASN A C 1
ATOM 1869 O O . ASN A 1 247 ? -10.361 -1.495 29.243 1.00 90.69 247 ASN A O 1
ATOM 1873 N N . ILE A 1 248 ? -11.369 0.481 28.873 1.00 91.31 248 ILE A N 1
ATOM 1874 C CA . ILE A 1 248 ? -10.848 1.142 30.077 1.00 91.31 248 ILE A CA 1
ATOM 1875 C C . ILE A 1 248 ? -11.947 1.300 31.125 1.00 91.31 248 ILE A C 1
ATOM 1877 O O . ILE A 1 248 ? -13.127 1.418 30.797 1.00 91.31 248 ILE A O 1
ATOM 1881 N N . SER A 1 249 ? -11.581 1.251 32.403 1.00 91.75 249 SER A N 1
ATOM 1882 C CA . SER A 1 249 ? -12.542 1.342 33.519 1.00 91.75 249 SER A CA 1
ATOM 1883 C C . SER A 1 249 ? -12.018 2.128 34.717 1.00 91.75 249 SER A C 1
ATOM 1885 O O . SER A 1 249 ? -12.816 2.589 35.529 1.00 91.75 249 SER A O 1
ATOM 1887 N N . ALA A 1 250 ? -10.698 2.292 34.842 1.00 93.56 250 ALA A N 1
ATOM 1888 C CA . ALA A 1 250 ? -10.104 3.103 35.894 1.00 93.56 250 ALA A CA 1
ATOM 1889 C C . ALA A 1 250 ? -10.192 4.593 35.544 1.00 93.56 250 ALA A C 1
ATOM 1891 O O . ALA A 1 250 ? -10.068 4.985 34.381 1.00 93.56 250 ALA A O 1
ATOM 1892 N N . ARG A 1 251 ? -10.375 5.434 36.563 1.00 95.19 251 ARG A N 1
ATOM 1893 C CA . ARG A 1 251 ? -10.495 6.887 36.398 1.00 95.19 251 ARG A CA 1
ATOM 1894 C C . ARG A 1 251 ? -9.248 7.490 35.771 1.00 95.19 251 ARG A C 1
ATOM 1896 O O . ARG A 1 251 ? -9.340 8.317 34.869 1.00 95.19 251 ARG A O 1
ATOM 1903 N N . GLU A 1 252 ? -8.089 7.046 36.232 1.00 93.69 252 GLU A N 1
ATOM 1904 C CA . GLU A 1 252 ? -6.780 7.494 35.772 1.00 93.69 252 GLU A CA 1
ATOM 1905 C C . GLU A 1 252 ? -6.585 7.179 34.279 1.00 93.69 252 GLU A C 1
ATOM 1907 O O . GLU A 1 252 ? -6.097 8.019 33.518 1.00 93.69 252 GLU A O 1
ATOM 1912 N N . ASP A 1 253 ? -7.047 6.005 33.838 1.00 90.81 253 ASP A N 1
ATOM 1913 C CA . ASP A 1 253 ? -7.011 5.597 32.432 1.00 90.81 253 ASP A CA 1
ATOM 1914 C C . ASP A 1 253 ? -7.954 6.452 31.577 1.00 90.81 253 ASP A C 1
ATOM 1916 O O . ASP A 1 253 ? -7.577 6.878 30.487 1.00 90.81 253 ASP A O 1
ATOM 1920 N N . VAL A 1 254 ? -9.167 6.746 32.059 1.00 94.00 254 VAL A N 1
ATOM 1921 C CA . VAL A 1 254 ? -10.136 7.592 31.336 1.00 94.00 254 VAL A CA 1
ATOM 1922 C C . VAL A 1 254 ? -9.602 9.015 31.167 1.00 94.00 254 VAL A C 1
ATOM 1924 O O . VAL A 1 254 ? -9.619 9.546 30.057 1.00 94.00 254 VAL A O 1
ATOM 1927 N N . ILE A 1 255 ? -9.067 9.609 32.235 1.00 94.75 255 ILE A N 1
ATOM 1928 C CA . ILE A 1 255 ? -8.506 10.968 32.216 1.00 94.75 255 ILE A CA 1
ATOM 1929 C C . ILE A 1 255 ? -7.292 11.047 31.284 1.00 94.75 255 ILE A C 1
ATOM 1931 O O . ILE A 1 255 ? -7.210 11.935 30.433 1.00 94.75 255 ILE A O 1
ATOM 1935 N N . SER A 1 256 ? -6.351 10.107 31.403 1.00 91.94 256 SER A N 1
ATOM 1936 C CA . SER A 1 256 ? -5.168 10.080 30.534 1.00 91.94 256 SER A CA 1
ATOM 1937 C C . SER A 1 256 ? -5.542 9.861 29.063 1.00 91.94 256 SER A C 1
ATOM 1939 O O . SER A 1 256 ? -4.998 10.532 28.182 1.00 91.94 256 SER A O 1
ATOM 1941 N N . SER A 1 257 ? -6.528 9.001 28.796 1.00 91.56 257 SER A N 1
ATOM 1942 C CA . SER A 1 257 ? -7.051 8.753 27.450 1.00 91.56 257 SER A CA 1
ATOM 1943 C C . SER A 1 257 ? -7.755 9.974 26.863 1.00 91.56 257 SER A C 1
ATOM 1945 O O . SER A 1 257 ? -7.572 10.260 25.681 1.00 91.56 257 SER A O 1
ATOM 1947 N N . PHE A 1 258 ? -8.501 10.736 27.670 1.00 94.44 258 PHE A N 1
ATOM 1948 C CA . PHE A 1 258 ? -9.105 11.997 27.233 1.00 94.44 258 PHE A CA 1
ATOM 1949 C C . PHE A 1 258 ? -8.030 12.978 26.758 1.00 94.44 258 PHE A C 1
ATOM 1951 O O . PHE A 1 258 ? -8.123 13.494 25.648 1.00 94.44 258 PHE A O 1
ATOM 1958 N N . HIS A 1 259 ? -6.964 13.176 27.539 1.00 92.69 259 HIS A N 1
ATOM 1959 C CA . HIS A 1 259 ? -5.865 14.066 27.151 1.00 92.69 259 HIS A CA 1
ATOM 1960 C C . HIS A 1 259 ? -5.101 13.591 25.909 1.00 92.69 259 HIS A C 1
ATOM 1962 O O . HIS A 1 259 ? -4.532 14.406 25.182 1.00 92.69 259 HIS A O 1
ATOM 1968 N N . ALA A 1 260 ? -5.039 12.281 25.666 1.00 89.12 260 ALA A N 1
ATOM 1969 C CA . ALA A 1 260 ? -4.471 11.744 24.436 1.00 89.12 260 ALA A CA 1
ATOM 1970 C C . ALA A 1 260 ? -5.393 12.007 23.233 1.00 89.12 260 ALA A C 1
ATOM 1972 O O . ALA A 1 260 ? -4.920 12.451 22.188 1.00 89.12 260 ALA A O 1
ATOM 1973 N N . ALA A 1 261 ? -6.700 11.784 23.390 1.00 89.44 261 ALA A N 1
ATOM 1974 C CA . ALA A 1 261 ? -7.701 12.011 22.351 1.00 89.44 261 ALA A CA 1
ATOM 1975 C C . ALA A 1 261 ? -7.855 13.502 22.000 1.00 89.44 261 ALA A C 1
ATOM 1977 O O . ALA A 1 261 ? -7.934 13.843 20.820 1.00 89.44 261 ALA A O 1
ATOM 1978 N N . SER A 1 262 ? -7.806 14.393 22.995 1.00 91.69 262 SER A N 1
ATOM 1979 C CA . SER A 1 262 ? -7.961 15.843 22.817 1.00 91.69 262 SER A CA 1
ATOM 1980 C C . SER A 1 262 ? -6.798 16.499 22.063 1.00 91.69 262 SER A C 1
ATOM 1982 O O . SER A 1 262 ? -6.896 17.635 21.615 1.00 91.69 262 SER A O 1
ATOM 1984 N N . LYS A 1 263 ? -5.658 15.806 21.933 1.00 89.94 263 LYS A N 1
ATOM 1985 C CA . LYS A 1 263 ? -4.543 16.236 21.070 1.00 89.94 263 LYS A CA 1
ATOM 1986 C C . LYS A 1 263 ? -4.810 15.958 19.590 1.00 89.94 263 LYS A C 1
ATOM 1988 O O . LYS A 1 263 ? -4.087 16.476 18.744 1.00 89.94 263 LYS A O 1
ATOM 1993 N N . VAL A 1 264 ? -5.780 15.094 19.289 1.00 85.50 264 VAL A N 1
ATOM 1994 C CA . VAL A 1 264 ? -6.124 14.664 17.927 1.00 85.50 264 VAL A CA 1
ATOM 1995 C C . VAL A 1 264 ? -7.339 15.425 17.397 1.00 85.50 264 VAL A C 1
ATOM 1997 O O . VAL A 1 264 ? -7.343 15.785 16.228 1.00 85.50 264 VAL A O 1
ATOM 2000 N N . SER A 1 265 ? -8.339 15.671 18.246 1.00 86.12 265 SER A N 1
ATOM 2001 C CA . SER A 1 265 ? -9.581 16.391 17.931 1.00 86.12 265 SER A CA 1
ATOM 2002 C C . SER A 1 265 ? -9.952 17.298 19.095 1.00 86.12 265 SER A C 1
ATOM 2004 O O . SER A 1 265 ? -9.702 16.940 20.245 1.00 86.12 265 SER A O 1
ATOM 2006 N N . GLU A 1 266 ? -10.600 18.425 18.810 1.00 87.38 266 GLU A N 1
ATOM 2007 C CA . GLU A 1 266 ? -11.164 19.299 19.846 1.00 87.38 266 GLU A CA 1
ATOM 2008 C C . GLU A 1 266 ? -12.271 18.596 20.643 1.00 87.38 266 GLU A C 1
ATOM 2010 O O . GLU A 1 266 ? -12.397 18.792 21.849 1.00 87.38 266 GLU A O 1
ATOM 2015 N N . GLU A 1 267 ? -13.039 17.727 19.983 1.00 90.94 267 GLU A N 1
ATOM 2016 C CA . GLU A 1 267 ? -14.140 16.992 20.598 1.00 90.94 267 GLU A CA 1
ATOM 2017 C C . GLU A 1 267 ? -13.799 15.515 20.802 1.00 90.94 267 GLU A C 1
ATOM 2019 O O . GLU A 1 267 ? -13.297 14.823 19.902 1.00 90.94 267 GLU A O 1
ATOM 2024 N N . VAL A 1 268 ? -14.122 15.022 21.998 1.00 93.38 268 VAL A N 1
ATOM 2025 C CA . VAL A 1 268 ? -13.876 13.648 22.446 1.00 93.38 268 VAL A CA 1
ATOM 2026 C C . VAL A 1 268 ? -15.202 12.996 22.822 1.00 93.38 268 VAL A C 1
ATOM 2028 O O . VAL A 1 268 ? -16.066 13.620 23.431 1.00 93.38 268 VAL A O 1
ATOM 2031 N N . ILE A 1 269 ? -15.356 11.722 22.470 1.00 93.81 269 ILE A N 1
ATOM 2032 C CA . ILE A 1 269 ? -16.523 10.898 22.789 1.00 93.81 269 ILE A CA 1
ATOM 2033 C C . ILE A 1 269 ? -16.121 9.845 23.819 1.00 93.81 269 ILE A C 1
ATOM 2035 O O . ILE A 1 269 ? -15.084 9.190 23.671 1.00 93.81 269 ILE A O 1
ATOM 2039 N N . VAL A 1 270 ? -16.984 9.647 24.818 1.00 96.06 270 VAL A N 1
ATOM 2040 C CA . VAL A 1 270 ? -16.945 8.492 25.723 1.00 96.06 270 VAL A CA 1
ATOM 2041 C C . VAL A 1 270 ? -18.148 7.608 25.434 1.00 96.06 270 VAL A C 1
ATOM 2043 O O . VAL A 1 270 ? -19.290 8.066 25.478 1.00 96.06 270 VAL A O 1
ATOM 2046 N N . GLU A 1 271 ? -17.900 6.337 25.131 1.00 95.81 271 GLU A N 1
ATOM 2047 C CA . GLU A 1 271 ? -18.949 5.370 24.805 1.00 95.81 271 GLU A CA 1
ATOM 2048 C C . GLU A 1 271 ? -18.717 4.006 25.452 1.00 95.81 271 GLU A C 1
ATOM 2050 O O . GLU A 1 271 ? -17.607 3.657 25.845 1.00 95.81 271 GLU A O 1
ATOM 2055 N N . ARG A 1 272 ? -19.781 3.211 25.556 1.00 95.94 272 ARG A N 1
ATOM 2056 C CA . ARG A 1 272 ? -19.736 1.856 26.098 1.00 95.94 272 ARG A CA 1
ATOM 2057 C C . ARG A 1 272 ? -18.835 0.972 25.243 1.00 95.94 272 ARG A C 1
ATOM 2059 O O . ARG A 1 272 ? -19.029 0.854 24.035 1.00 95.94 272 ARG A O 1
ATOM 2066 N N . TYR A 1 273 ? -17.914 0.271 25.892 1.00 94.94 273 TYR A N 1
ATOM 2067 C CA . TYR A 1 273 ? -17.169 -0.801 25.253 1.00 94.94 273 TYR A CA 1
ATOM 2068 C C . TYR A 1 273 ? -18.089 -2.000 24.993 1.00 94.94 273 TYR A C 1
ATOM 2070 O O . TYR A 1 273 ? -18.757 -2.500 25.902 1.00 94.94 273 TYR A O 1
ATOM 2078 N N . VAL A 1 274 ? -18.116 -2.470 23.746 1.00 92.44 274 VAL A N 1
ATOM 2079 C CA . VAL A 1 274 ? -18.898 -3.639 23.334 1.00 92.44 274 VAL A CA 1
ATOM 2080 C C . VAL A 1 274 ? -17.936 -4.798 23.058 1.00 92.44 274 VAL A C 1
ATOM 2082 O O . VAL A 1 274 ? -17.164 -4.722 22.101 1.00 92.44 274 VAL A O 1
ATOM 2085 N N . PRO A 1 275 ? -17.951 -5.875 23.866 1.00 89.69 275 PRO A N 1
ATOM 2086 C CA . PRO A 1 275 ? -17.109 -7.035 23.614 1.00 89.69 275 PRO A CA 1
ATOM 2087 C C . PRO A 1 275 ? -17.643 -7.835 22.422 1.00 89.69 275 PRO A C 1
ATOM 2089 O O . PRO A 1 275 ? -18.852 -7.980 22.242 1.00 89.69 275 PRO A O 1
ATOM 2092 N N . GLY A 1 276 ? -16.745 -8.413 21.627 1.00 89.56 276 GLY A N 1
ATOM 2093 C CA . GLY A 1 276 ? -17.138 -9.262 20.509 1.00 89.56 276 GLY A CA 1
ATOM 2094 C C . GLY A 1 276 ? -16.077 -9.360 19.425 1.00 89.56 276 GLY A C 1
ATOM 2095 O O . GLY A 1 276 ? -14.925 -8.977 19.612 1.00 89.56 276 GLY A O 1
ATOM 2096 N N . SER A 1 277 ? -16.481 -9.914 18.284 1.00 89.75 277 SER A N 1
ATOM 2097 C CA . SER A 1 277 ? -15.663 -9.925 17.070 1.00 89.75 277 SER A CA 1
ATOM 2098 C C . SER A 1 277 ? -15.974 -8.694 16.218 1.00 89.75 277 SER A C 1
ATOM 2100 O O . SER A 1 277 ? -17.144 -8.374 16.020 1.00 89.75 277 SER A O 1
ATOM 2102 N N . ASP A 1 278 ? -14.935 -8.042 15.694 1.00 90.50 278 ASP A N 1
ATOM 2103 C CA . ASP A 1 278 ? -15.059 -6.941 14.733 1.00 90.50 278 ASP A CA 1
ATOM 2104 C C . ASP A 1 278 ? -15.264 -7.502 13.316 1.00 90.50 278 ASP A C 1
ATOM 2106 O O . ASP A 1 278 ? -14.490 -8.345 12.846 1.00 90.50 278 ASP A O 1
ATOM 2110 N N . TYR A 1 279 ? -16.307 -7.032 12.631 1.00 93.81 279 TYR A N 1
ATOM 2111 C CA . TYR A 1 279 ? -16.612 -7.391 11.251 1.00 93.81 279 TYR A CA 1
ATOM 2112 C C . TYR A 1 279 ? -16.701 -6.137 10.389 1.00 93.81 279 TYR A C 1
ATOM 2114 O O . TYR A 1 279 ? -17.512 -5.245 10.630 1.00 93.81 279 TYR A O 1
ATOM 2122 N N . ARG A 1 280 ? -15.926 -6.109 9.303 1.00 94.50 280 ARG A N 1
ATOM 2123 C CA . ARG A 1 280 ? -16.051 -5.103 8.254 1.00 94.50 280 ARG A CA 1
ATOM 2124 C C . ARG A 1 280 ? -17.026 -5.582 7.192 1.00 94.50 280 ARG A C 1
ATOM 2126 O O . ARG A 1 280 ? -16.773 -6.580 6.518 1.00 94.50 280 ARG A O 1
ATOM 2133 N N . LEU A 1 281 ? -18.111 -4.837 7.028 1.00 94.75 281 LEU A N 1
ATOM 2134 C CA . LEU A 1 281 ? -19.148 -5.086 6.034 1.00 94.75 281 LEU A CA 1
ATOM 2135 C C . LEU A 1 281 ? -18.992 -4.087 4.883 1.00 94.75 281 LEU A C 1
ATOM 2137 O O . LEU A 1 281 ? -18.964 -2.881 5.113 1.00 94.75 281 LEU A O 1
ATOM 2141 N N . LEU A 1 282 ? -18.868 -4.580 3.649 1.00 94.06 282 LEU A N 1
ATOM 2142 C CA . LEU A 1 282 ? -18.841 -3.749 2.446 1.00 94.06 282 LEU A CA 1
ATOM 2143 C C . LEU A 1 282 ? -20.211 -3.800 1.776 1.00 94.06 282 LEU A C 1
ATOM 2145 O O . LEU A 1 282 ? -20.622 -4.845 1.266 1.00 94.06 282 LEU A O 1
ATOM 2149 N N . VAL A 1 283 ? -20.897 -2.662 1.756 1.00 93.31 283 VAL A N 1
ATOM 2150 C CA . VAL A 1 283 ? -22.181 -2.486 1.075 1.00 93.31 283 VAL A CA 1
ATOM 2151 C C . VAL A 1 283 ? -21.950 -1.650 -0.180 1.00 93.31 283 VAL A C 1
ATOM 2153 O O . VAL A 1 283 ? -21.299 -0.613 -0.116 1.00 93.31 283 VAL A O 1
ATOM 2156 N N . ILE A 1 284 ? -22.461 -2.108 -1.324 1.00 91.50 284 ILE A N 1
ATOM 2157 C CA . ILE A 1 284 ? -22.434 -1.365 -2.591 1.00 91.50 284 ILE A CA 1
ATOM 2158 C C . ILE A 1 284 ? -23.875 -1.208 -3.073 1.00 91.50 284 ILE A C 1
ATOM 2160 O O . ILE A 1 284 ? -24.569 -2.197 -3.336 1.00 91.50 284 ILE A O 1
ATOM 2164 N N . GLY A 1 285 ? -24.333 0.040 -3.181 1.00 88.50 285 GLY A N 1
ATOM 2165 C CA . GLY A 1 285 ? -25.746 0.339 -3.400 1.00 88.50 285 GLY A CA 1
ATOM 2166 C C . GLY A 1 285 ? -26.591 -0.239 -2.263 1.00 88.5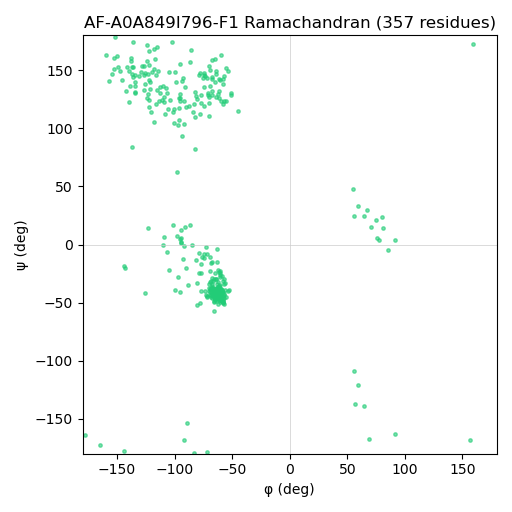0 285 GLY A C 1
ATOM 2167 O O . GLY A 1 285 ? -26.368 0.071 -1.101 1.00 88.50 285 GLY A O 1
ATOM 2168 N N . SER A 1 286 ? -27.534 -1.120 -2.587 1.00 91.44 286 SER A N 1
ATOM 2169 C CA . SER A 1 286 ? -28.415 -1.780 -1.611 1.00 91.44 286 SER A CA 1
ATOM 2170 C C . SER A 1 286 ? -28.011 -3.221 -1.275 1.00 91.44 286 SER A C 1
ATOM 2172 O O . SER A 1 286 ? -28.826 -3.986 -0.759 1.00 91.44 286 SER A O 1
ATOM 2174 N N . LYS A 1 287 ? -26.776 -3.636 -1.594 1.00 96.38 287 LYS A N 1
ATOM 2175 C CA . LYS A 1 287 ? -26.317 -5.021 -1.415 1.00 96.38 287 LYS A CA 1
ATOM 2176 C C . LYS A 1 287 ? -25.072 -5.098 -0.543 1.00 96.38 287 LYS A C 1
ATOM 2178 O O . LYS A 1 287 ? -24.069 -4.455 -0.838 1.00 96.38 287 LYS A O 1
ATOM 2183 N N . LEU A 1 288 ? -25.112 -5.955 0.475 1.00 96.44 288 LEU A N 1
ATOM 2184 C CA . LEU A 1 288 ? -23.918 -6.415 1.181 1.00 96.44 288 LEU A CA 1
ATOM 2185 C C . LEU A 1 288 ? -23.130 -7.341 0.245 1.00 96.44 288 LEU A C 1
ATOM 2187 O O . LEU A 1 288 ? -23.597 -8.432 -0.078 1.00 96.44 288 LEU A O 1
ATOM 2191 N N . VAL A 1 289 ? -21.965 -6.896 -0.223 1.00 96.62 289 VAL A N 1
ATOM 2192 C CA . VAL A 1 289 ? -21.156 -7.633 -1.210 1.00 96.62 289 VAL A CA 1
ATOM 2193 C C . VAL A 1 289 ? -20.045 -8.458 -0.573 1.00 96.62 289 VAL A C 1
ATOM 2195 O O . VAL A 1 289 ? -19.635 -9.467 -1.140 1.00 96.62 289 VAL A O 1
ATOM 2198 N N . ALA A 1 290 ? -19.549 -8.040 0.593 1.00 95.88 290 ALA A N 1
ATOM 2199 C CA . ALA A 1 290 ? -18.502 -8.748 1.314 1.00 95.88 290 ALA A CA 1
ATOM 2200 C C . ALA A 1 290 ? -18.594 -8.483 2.819 1.00 95.88 290 ALA A C 1
ATOM 2202 O O . ALA A 1 290 ? -19.013 -7.411 3.256 1.00 95.88 290 ALA A O 1
ATOM 2203 N N . ALA A 1 291 ? -18.146 -9.461 3.600 1.00 95.75 291 ALA A N 1
ATOM 2204 C CA . ALA A 1 291 ? -17.951 -9.350 5.035 1.00 95.75 291 ALA A CA 1
ATOM 2205 C C . ALA A 1 291 ? -16.595 -9.965 5.385 1.00 95.75 291 ALA A C 1
ATOM 2207 O O . ALA A 1 291 ? -16.249 -11.034 4.882 1.00 95.75 291 ALA A O 1
ATOM 2208 N N . ALA A 1 292 ? -15.829 -9.297 6.239 1.00 94.56 292 ALA A N 1
ATOM 2209 C CA . ALA A 1 292 ? -14.546 -9.792 6.714 1.00 94.56 292 ALA A CA 1
ATOM 2210 C C . ALA A 1 292 ? -14.448 -9.607 8.224 1.00 94.56 292 ALA A C 1
ATOM 2212 O O . ALA A 1 292 ? -14.687 -8.513 8.731 1.00 94.56 292 ALA A O 1
ATOM 2213 N N . ARG A 1 293 ? -14.064 -10.660 8.944 1.00 92.94 293 ARG A N 1
ATOM 2214 C CA . ARG A 1 293 ? -13.682 -10.546 10.353 1.00 92.94 293 ARG A CA 1
ATOM 2215 C C . ARG A 1 293 ? -12.303 -9.900 10.445 1.00 92.94 293 ARG A C 1
ATOM 2217 O O . ARG A 1 293 ? -11.400 -10.275 9.698 1.00 92.94 293 ARG A O 1
ATOM 2224 N N . ARG A 1 294 ? -12.136 -8.952 11.364 1.00 88.12 294 ARG A N 1
ATOM 2225 C CA . ARG A 1 294 ? -10.842 -8.343 11.676 1.00 88.12 294 ARG A CA 1
ATOM 2226 C C . ARG A 1 294 ? -10.360 -8.882 13.011 1.00 88.12 294 ARG A C 1
ATOM 2228 O O . ARG A 1 294 ? -10.993 -8.678 14.041 1.00 88.12 294 ARG A O 1
ATOM 2235 N N . ASP A 1 295 ? -9.241 -9.589 12.973 1.00 85.88 295 ASP A N 1
ATOM 2236 C CA . ASP A 1 295 ? -8.545 -10.006 14.181 1.00 85.88 295 ASP A CA 1
ATOM 2237 C C . ASP A 1 295 ? -7.458 -8.979 14.531 1.00 85.88 295 ASP A C 1
ATOM 2239 O O . ASP A 1 295 ? -6.770 -8.493 13.624 1.00 85.88 295 ASP A O 1
ATOM 2243 N N . PRO A 1 296 ? -7.267 -8.660 15.824 1.00 83.94 296 PRO A N 1
ATOM 2244 C CA . PRO A 1 296 ? -6.113 -7.893 16.270 1.00 83.94 296 PRO A CA 1
ATOM 2245 C C . PRO A 1 296 ? -4.790 -8.551 15.835 1.00 83.94 296 PRO A C 1
ATOM 2247 O O . PRO A 1 296 ? -4.744 -9.786 15.680 1.00 83.94 296 PRO A O 1
ATOM 2250 N N . PRO A 1 297 ? -3.719 -7.756 15.637 1.00 87.81 297 PRO A N 1
ATOM 2251 C CA . PRO A 1 297 ? -2.379 -8.284 15.400 1.00 87.81 297 PRO A CA 1
ATOM 2252 C C . PRO A 1 297 ? -2.018 -9.301 16.480 1.00 87.81 297 PRO A C 1
ATOM 2254 O O . PRO A 1 297 ? -2.172 -9.014 17.655 1.00 87.81 297 PRO A O 1
ATOM 2257 N N . HIS A 1 298 ? -1.578 -10.498 16.099 1.00 91.69 298 HIS A N 1
ATOM 2258 C CA . HIS A 1 298 ? -1.229 -11.523 17.075 1.00 91.69 298 HIS A CA 1
ATOM 2259 C C . HIS A 1 298 ? -0.182 -12.488 16.535 1.00 91.69 298 HIS A C 1
ATOM 2261 O O . HIS A 1 298 ? -0.025 -12.646 15.321 1.00 91.69 298 HIS A O 1
ATOM 2267 N N . VAL A 1 299 ? 0.479 -13.170 17.463 1.00 94.31 299 VAL A N 1
ATOM 2268 C CA . VAL A 1 299 ? 1.345 -14.321 17.208 1.00 94.31 299 VAL A CA 1
ATOM 2269 C C . VAL A 1 299 ? 0.869 -15.520 18.024 1.00 94.31 299 VAL A C 1
ATOM 2271 O O . VAL A 1 299 ? 0.155 -15.375 19.021 1.00 94.31 299 VAL A O 1
ATOM 2274 N N . ILE A 1 300 ? 1.234 -16.721 17.581 1.00 95.12 300 ILE A N 1
ATOM 2275 C CA . ILE A 1 300 ? 0.958 -17.965 18.302 1.00 95.12 300 ILE A CA 1
ATOM 2276 C C . ILE A 1 300 ? 2.283 -18.491 18.838 1.00 95.12 300 ILE A C 1
ATOM 2278 O O . ILE A 1 300 ? 3.205 -18.726 18.061 1.00 95.12 300 ILE A O 1
ATOM 2282 N N . GLY A 1 301 ? 2.363 -18.671 20.156 1.00 95.06 301 GLY A N 1
ATOM 2283 C CA . GLY A 1 301 ? 3.513 -19.280 20.807 1.00 95.06 301 GLY A CA 1
ATOM 2284 C C . GLY A 1 301 ? 3.773 -20.676 20.263 1.00 95.06 301 GLY A C 1
ATOM 2285 O O . GLY A 1 301 ? 2.845 -21.462 20.056 1.00 95.06 301 GLY A O 1
ATOM 2286 N N . ASP A 1 302 ? 5.037 -21.001 20.045 1.00 95.06 302 ASP A N 1
ATOM 2287 C CA . ASP A 1 302 ? 5.479 -22.344 19.677 1.00 95.06 302 ASP A CA 1
ATOM 2288 C C . ASP A 1 302 ? 6.261 -23.038 20.803 1.00 95.06 302 ASP A C 1
ATOM 2290 O O . ASP A 1 302 ? 6.638 -24.202 20.654 1.00 95.06 302 ASP A O 1
ATOM 2294 N N . GLY A 1 303 ? 6.446 -22.353 21.939 1.00 95.44 303 GLY A N 1
ATOM 2295 C CA . GLY A 1 303 ? 7.218 -22.813 23.091 1.00 95.44 303 GLY A CA 1
ATOM 2296 C C . GLY A 1 303 ? 8.736 -22.737 22.913 1.00 95.44 303 GLY A C 1
ATOM 2297 O O . GLY A 1 303 ? 9.453 -23.228 23.780 1.00 95.44 303 GLY A O 1
ATOM 2298 N N . MET A 1 304 ? 9.236 -22.168 21.811 1.00 96.06 304 MET A N 1
ATOM 2299 C CA . MET A 1 304 ? 10.670 -22.105 21.501 1.00 96.06 304 MET A CA 1
ATOM 2300 C C . MET A 1 304 ? 11.155 -20.682 21.233 1.00 96.06 304 MET A C 1
ATOM 2302 O O . MET A 1 304 ? 12.236 -20.318 21.689 1.00 96.06 304 MET A O 1
ATOM 2306 N N . ARG A 1 305 ? 10.376 -19.892 20.491 1.00 97.06 305 ARG A N 1
ATOM 2307 C CA . ARG A 1 305 ? 10.743 -18.542 20.056 1.00 97.06 305 ARG A CA 1
ATOM 2308 C C . ARG A 1 305 ? 10.118 -17.473 20.938 1.00 97.06 305 ARG A C 1
ATOM 2310 O O . ARG A 1 305 ? 9.011 -17.624 21.457 1.00 97.06 305 ARG A O 1
ATOM 2317 N N . THR A 1 306 ? 10.837 -16.369 21.080 1.00 97.62 306 THR A N 1
ATOM 2318 C CA . THR A 1 306 ? 10.351 -15.170 21.766 1.00 97.62 306 THR A CA 1
ATOM 2319 C C . THR A 1 306 ? 9.218 -14.506 20.983 1.00 97.62 306 THR A C 1
ATOM 2321 O O . THR A 1 306 ? 9.100 -14.676 19.765 1.00 97.62 306 THR A O 1
ATOM 2324 N N . VAL A 1 307 ? 8.397 -13.685 21.648 1.00 95.44 307 VAL A N 1
ATOM 2325 C CA . VAL A 1 307 ? 7.383 -12.857 20.964 1.00 95.44 307 VAL A CA 1
ATOM 2326 C C . VAL A 1 307 ? 8.027 -12.019 19.853 1.00 95.44 307 VAL A C 1
ATOM 2328 O O . VAL A 1 307 ? 7.473 -11.923 18.759 1.00 95.44 307 VAL A O 1
ATOM 2331 N N . ARG A 1 308 ? 9.219 -11.463 20.097 1.00 96.31 308 ARG A N 1
ATOM 2332 C CA . ARG A 1 308 ? 9.982 -10.688 19.113 1.00 96.31 308 ARG A CA 1
ATOM 2333 C C . ARG A 1 308 ? 10.301 -11.479 17.851 1.00 96.31 308 ARG A C 1
ATOM 2335 O O . ARG A 1 308 ? 10.050 -10.983 16.756 1.00 96.31 308 ARG A O 1
ATOM 2342 N N . GLU A 1 309 ? 10.824 -12.690 17.994 1.00 96.62 309 GLU A N 1
ATOM 2343 C CA . GLU A 1 309 ? 11.162 -13.558 16.861 1.00 96.62 309 GLU A CA 1
ATOM 2344 C C . GLU A 1 309 ? 9.912 -13.996 16.090 1.00 96.62 309 GLU A C 1
ATOM 2346 O O . GLU A 1 309 ? 9.906 -13.979 14.860 1.00 96.62 309 GLU A O 1
ATOM 2351 N N . LEU A 1 310 ? 8.824 -14.320 16.796 1.00 96.06 310 LEU A N 1
ATOM 2352 C CA . LEU A 1 310 ? 7.545 -14.665 16.168 1.00 96.06 310 LEU A CA 1
ATOM 2353 C C . LEU A 1 310 ? 6.969 -13.483 15.374 1.00 96.06 310 LEU A C 1
ATOM 2355 O O . LEU A 1 310 ? 6.483 -13.656 14.257 1.00 96.06 310 LEU A O 1
ATOM 2359 N N . VAL A 1 311 ? 7.046 -12.264 15.918 1.00 94.62 311 VAL A N 1
ATOM 2360 C CA . VAL A 1 311 ? 6.623 -11.044 15.215 1.00 94.62 311 VAL A CA 1
ATOM 2361 C C . VAL A 1 311 ? 7.497 -10.791 13.986 1.00 94.62 311 VAL A C 1
ATOM 2363 O O . VAL A 1 311 ? 6.970 -10.444 12.928 1.00 94.62 311 VAL A O 1
ATOM 2366 N N . GLN A 1 312 ? 8.815 -10.981 14.097 1.00 94.31 312 GLN A N 1
ATOM 2367 C CA . GLN A 1 312 ? 9.733 -10.856 12.964 1.00 94.31 312 GLN A CA 1
ATOM 2368 C C . GLN A 1 312 ? 9.373 -11.838 11.847 1.00 94.31 312 GLN A C 1
ATOM 2370 O O . GLN A 1 312 ? 9.254 -11.407 10.705 1.00 94.31 312 GLN A O 1
ATOM 2375 N N . GLU A 1 313 ? 9.117 -13.108 12.171 1.00 94.00 313 GLU A N 1
ATOM 2376 C CA . GLU A 1 313 ? 8.685 -14.116 11.197 1.00 94.00 313 GLU A CA 1
ATOM 2377 C C . GLU A 1 313 ? 7.359 -13.737 10.527 1.00 94.00 313 GLU A C 1
ATOM 2379 O O . GLU A 1 313 ? 7.260 -13.756 9.302 1.00 94.00 313 GLU A O 1
ATOM 2384 N N . VAL A 1 314 ? 6.344 -13.336 11.302 1.00 92.56 314 VAL A N 1
ATOM 2385 C CA . VAL A 1 314 ? 5.049 -12.907 10.744 1.00 92.56 314 VAL A CA 1
ATOM 2386 C C . VAL A 1 314 ? 5.212 -11.699 9.818 1.00 92.56 314 VAL A C 1
ATOM 2388 O O . VAL A 1 314 ? 4.507 -11.595 8.813 1.00 92.56 314 VAL A O 1
ATOM 2391 N N . ASN A 1 315 ? 6.148 -10.801 10.125 1.00 92.62 315 ASN A N 1
ATOM 2392 C CA . ASN A 1 315 ? 6.471 -9.634 9.308 1.00 92.62 315 ASN A CA 1
ATOM 2393 C C . ASN A 1 315 ? 7.275 -9.959 8.034 1.00 92.62 315 ASN A C 1
ATOM 2395 O O . ASN A 1 315 ? 7.412 -9.065 7.199 1.00 92.62 315 ASN A O 1
ATOM 2399 N N . LEU A 1 316 ? 7.756 -11.198 7.846 1.00 89.50 316 LEU A N 1
ATOM 2400 C CA . LEU A 1 316 ? 8.357 -11.653 6.582 1.00 89.50 316 LEU A CA 1
ATOM 2401 C C . LEU A 1 316 ? 7.317 -11.899 5.477 1.00 89.50 316 LEU A C 1
ATOM 2403 O O . LEU A 1 316 ? 7.697 -12.069 4.319 1.00 89.50 316 LEU A O 1
ATOM 2407 N N . ASP A 1 317 ? 6.018 -11.925 5.801 1.00 87.31 317 ASP A N 1
ATOM 2408 C CA . ASP A 1 317 ? 4.959 -12.012 4.792 1.00 87.31 317 ASP A CA 1
ATOM 2409 C C . ASP A 1 317 ? 5.080 -10.830 3.808 1.00 87.31 317 ASP A C 1
ATOM 2411 O O . ASP A 1 317 ? 4.960 -9.678 4.231 1.00 87.31 317 ASP A O 1
ATOM 2415 N N . PRO A 1 318 ? 5.260 -11.070 2.494 1.00 80.38 318 PRO A N 1
ATOM 2416 C CA . PRO A 1 318 ? 5.457 -10.004 1.509 1.00 80.38 318 PRO A CA 1
ATOM 2417 C C . PRO A 1 318 ? 4.248 -9.067 1.378 1.00 80.38 318 PRO A C 1
ATOM 2419 O O . PRO A 1 318 ? 4.360 -7.978 0.823 1.00 80.38 318 PRO A O 1
ATOM 2422 N N . ARG A 1 319 ? 3.076 -9.460 1.893 1.00 82.38 319 ARG A N 1
ATOM 2423 C CA . ARG A 1 319 ? 1.886 -8.600 1.951 1.00 82.38 319 ARG A CA 1
ATOM 2424 C C . ARG A 1 319 ? 1.964 -7.552 3.066 1.00 82.38 319 ARG A C 1
ATOM 2426 O O . ARG A 1 319 ? 1.089 -6.686 3.095 1.00 82.38 319 ARG A O 1
ATOM 2433 N N . ARG A 1 320 ? 2.943 -7.649 3.982 1.00 85.25 320 ARG A N 1
ATOM 2434 C CA . ARG A 1 320 ? 3.168 -6.728 5.107 1.00 85.25 320 ARG A CA 1
ATOM 2435 C C . ARG A 1 320 ? 4.225 -5.671 4.792 1.00 85.25 320 ARG A C 1
ATOM 2437 O O . ARG A 1 320 ? 5.428 -5.918 4.887 1.00 85.25 320 ARG A O 1
ATOM 2444 N N . GLY A 1 321 ? 3.770 -4.459 4.502 1.00 76.50 321 GLY A N 1
ATOM 2445 C CA . GLY A 1 321 ? 4.629 -3.297 4.271 1.00 76.50 321 GLY A CA 1
ATOM 2446 C C . GLY A 1 321 ? 4.704 -2.340 5.459 1.00 76.50 321 GLY A C 1
ATOM 2447 O O . GLY A 1 321 ? 4.004 -2.485 6.470 1.00 76.50 321 GLY A O 1
ATOM 2448 N N . SER A 1 322 ? 5.573 -1.344 5.318 1.00 69.25 322 SER A N 1
ATOM 2449 C CA . SER A 1 322 ? 5.540 -0.121 6.117 1.00 69.25 322 SER A CA 1
ATOM 2450 C C . SER A 1 322 ? 4.297 0.704 5.770 1.00 69.25 322 SER A C 1
ATOM 2452 O O . SER A 1 322 ? 3.864 0.761 4.623 1.00 69.25 322 SER A O 1
ATOM 2454 N N . GLY A 1 323 ? 3.682 1.339 6.769 1.00 68.81 323 GLY A N 1
ATOM 2455 C CA . GLY A 1 323 ? 2.508 2.186 6.550 1.00 68.81 323 GLY A CA 1
ATOM 2456 C C . GLY A 1 323 ? 1.266 1.432 6.043 1.00 68.81 323 GLY A C 1
ATOM 2457 O O . GLY A 1 323 ? 0.925 0.355 6.534 1.00 68.81 323 GLY A O 1
ATOM 2458 N N . HIS A 1 324 ? 0.551 2.047 5.093 1.00 65.88 324 HIS A N 1
ATOM 2459 C CA . HIS A 1 324 ? -0.773 1.604 4.619 1.00 65.88 324 HIS A CA 1
ATOM 2460 C C . HIS A 1 324 ? -0.825 1.335 3.100 1.00 65.88 324 HIS A C 1
ATOM 2462 O O . HIS A 1 324 ? -1.909 1.239 2.522 1.00 65.88 324 HIS A O 1
ATOM 2468 N N . ALA A 1 325 ? 0.330 1.232 2.434 1.00 64.06 325 ALA A N 1
ATOM 2469 C CA . ALA A 1 325 ? 0.411 1.041 0.981 1.00 64.06 325 ALA A CA 1
ATOM 2470 C C . ALA A 1 325 ? 0.208 -0.423 0.535 1.00 64.06 325 ALA A C 1
ATOM 2472 O O . ALA A 1 325 ? 0.012 -0.707 -0.653 1.00 64.06 325 ALA A O 1
ATOM 2473 N N . THR A 1 326 ? 0.260 -1.366 1.475 1.00 70.50 326 THR A N 1
ATOM 2474 C CA . THR A 1 326 ? 0.126 -2.813 1.253 1.00 70.50 326 THR A CA 1
ATOM 2475 C C . THR A 1 326 ? -1.127 -3.364 1.941 1.00 70.50 326 THR A C 1
ATOM 2477 O O . THR A 1 326 ? -1.809 -2.659 2.683 1.00 70.50 326 THR A O 1
ATOM 2480 N N . SER A 1 327 ? -1.488 -4.620 1.654 1.00 76.25 327 SER A N 1
ATOM 2481 C CA . SER A 1 327 ? -2.722 -5.228 2.178 1.00 76.25 327 SER A CA 1
ATOM 2482 C C . SER A 1 327 ? -2.700 -5.448 3.690 1.00 76.25 327 SER A C 1
ATOM 2484 O O . SER A 1 327 ? -3.759 -5.456 4.315 1.00 76.25 327 SER A O 1
ATOM 2486 N N . LEU A 1 328 ? -1.517 -5.661 4.269 1.00 83.38 328 LEU A N 1
ATOM 2487 C CA . LEU A 1 328 ? -1.316 -5.837 5.700 1.00 83.38 328 LEU A CA 1
ATOM 2488 C C . LEU A 1 328 ? -0.246 -4.853 6.177 1.00 83.38 328 LEU A C 1
ATOM 2490 O O . LEU A 1 328 ? 0.721 -4.589 5.475 1.00 83.38 328 LEU A O 1
ATOM 2494 N N . THR A 1 329 ? -0.377 -4.355 7.399 1.00 85.44 329 THR A N 1
ATOM 2495 C CA . THR A 1 329 ? 0.675 -3.548 8.032 1.00 85.44 329 THR A CA 1
ATOM 2496 C C . THR A 1 329 ? 1.583 -4.463 8.848 1.00 85.44 329 THR A C 1
ATOM 2498 O O . THR A 1 329 ? 1.119 -5.449 9.438 1.00 85.44 329 THR A O 1
ATOM 2501 N N . ARG A 1 330 ? 2.887 -4.177 8.875 1.00 88.06 330 ARG A N 1
ATOM 2502 C CA . ARG A 1 330 ? 3.806 -4.843 9.809 1.00 88.06 330 ARG A CA 1
ATOM 2503 C C . ARG A 1 330 ? 3.343 -4.634 11.249 1.00 88.06 330 ARG A C 1
ATOM 2505 O O . ARG A 1 330 ? 2.801 -3.586 11.573 1.00 88.06 330 ARG A O 1
ATOM 2512 N N . ILE A 1 331 ? 3.544 -5.633 12.099 1.00 89.56 331 ILE A N 1
ATOM 2513 C CA . ILE A 1 331 ? 3.240 -5.545 13.528 1.00 89.56 331 ILE A CA 1
ATOM 2514 C C . ILE A 1 331 ? 4.429 -4.851 14.207 1.00 89.56 331 ILE A C 1
ATOM 2516 O O . ILE A 1 331 ? 5.508 -5.455 14.239 1.00 89.56 331 ILE A O 1
ATOM 2520 N N . PRO A 1 332 ? 4.289 -3.604 14.697 1.00 88.94 332 PRO A N 1
ATOM 2521 C CA . PRO A 1 332 ? 5.340 -2.965 15.471 1.00 88.94 332 PRO A CA 1
ATOM 2522 C C . PRO A 1 332 ? 5.341 -3.506 16.906 1.00 88.94 332 PRO A C 1
ATOM 2524 O O . PRO A 1 332 ? 4.297 -3.827 17.468 1.00 88.94 332 PRO A O 1
ATOM 2527 N N . LEU A 1 333 ? 6.525 -3.570 17.511 1.00 88.75 333 LEU A N 1
ATOM 2528 C CA . LEU A 1 333 ? 6.684 -3.737 18.957 1.00 88.75 333 LEU A CA 1
ATOM 2529 C C . LEU A 1 333 ? 6.924 -2.361 19.585 1.00 88.75 333 LEU A C 1
ATOM 2531 O O . LEU A 1 333 ? 8.009 -2.079 20.089 1.00 88.75 333 LEU A O 1
ATOM 2535 N N . ASP A 1 334 ? 5.931 -1.484 19.444 1.00 85.44 334 ASP A N 1
ATOM 2536 C CA . ASP A 1 334 ? 5.935 -0.136 20.009 1.00 85.44 334 ASP A CA 1
ATOM 2537 C C . ASP A 1 334 ? 5.482 -0.131 21.481 1.00 85.44 334 ASP A C 1
ATOM 2539 O O . ASP A 1 334 ? 5.186 -1.172 22.070 1.00 85.44 334 ASP A O 1
ATOM 2543 N N . GLU A 1 335 ? 5.431 1.049 22.099 1.00 79.12 335 GLU A N 1
ATOM 2544 C CA . GLU A 1 335 ? 5.032 1.203 23.504 1.00 79.12 335 GLU A CA 1
ATOM 2545 C C . GLU A 1 335 ? 3.631 0.635 23.791 1.00 79.12 335 GLU A C 1
ATOM 2547 O O . GLU A 1 335 ? 3.402 0.066 24.859 1.00 79.12 335 GLU A O 1
ATOM 2552 N N . ILE A 1 336 ? 2.704 0.724 22.828 1.00 80.81 336 ILE A N 1
ATOM 2553 C CA . ILE A 1 336 ? 1.335 0.211 22.964 1.00 80.81 336 ILE A CA 1
ATOM 2554 C C . ILE A 1 336 ? 1.343 -1.319 22.937 1.00 80.81 336 ILE A C 1
ATOM 2556 O O . ILE A 1 336 ? 0.695 -1.960 23.774 1.00 80.81 336 ILE A O 1
ATOM 2560 N N . ALA A 1 337 ? 2.091 -1.916 22.007 1.00 85.56 337 ALA A N 1
ATOM 2561 C CA . ALA A 1 337 ? 2.269 -3.359 21.934 1.00 85.56 337 ALA A CA 1
ATOM 2562 C C . ALA A 1 337 ? 2.925 -3.896 23.215 1.00 85.56 337 ALA A C 1
ATOM 2564 O O . ALA A 1 337 ? 2.426 -4.852 23.805 1.00 85.56 337 ALA A O 1
ATOM 2565 N N . LEU A 1 338 ? 3.984 -3.242 23.705 1.00 87.75 338 LEU A N 1
ATOM 2566 C CA . LEU A 1 338 ? 4.673 -3.625 24.941 1.00 87.75 338 LEU A CA 1
ATOM 2567 C C . LEU A 1 338 ? 3.760 -3.522 26.171 1.00 87.75 338 LEU A C 1
ATOM 2569 O O . LEU A 1 338 ? 3.716 -4.450 26.977 1.00 87.75 338 LEU A O 1
ATOM 2573 N N . ALA A 1 339 ? 2.972 -2.451 26.295 1.00 83.00 339 ALA A N 1
ATOM 2574 C CA . ALA A 1 339 ? 1.985 -2.320 27.367 1.00 83.00 339 ALA A CA 1
ATOM 2575 C C . ALA A 1 339 ? 0.904 -3.415 27.294 1.00 83.00 339 ALA A C 1
ATOM 2577 O O . ALA A 1 339 ? 0.449 -3.929 28.320 1.00 83.00 339 ALA A O 1
ATOM 2578 N N . THR A 1 340 ? 0.507 -3.808 26.082 1.00 85.38 340 THR A N 1
ATOM 2579 C CA . THR A 1 340 ? -0.473 -4.881 25.854 1.00 85.38 340 THR A CA 1
ATOM 2580 C C . THR A 1 340 ? 0.089 -6.259 26.211 1.00 85.38 340 THR A C 1
ATOM 2582 O O . THR A 1 340 ? -0.626 -7.070 26.806 1.00 85.38 340 THR A O 1
ATOM 2585 N N . LEU A 1 341 ? 1.373 -6.508 25.936 1.00 90.06 341 LEU A N 1
ATOM 2586 C CA . LEU A 1 341 ? 2.084 -7.708 26.387 1.00 90.06 341 LEU A CA 1
ATOM 2587 C C . LEU A 1 341 ? 2.194 -7.753 27.915 1.00 90.06 341 LEU A C 1
ATOM 2589 O O . LEU A 1 341 ? 1.872 -8.778 28.519 1.00 90.06 341 LEU A O 1
ATOM 2593 N N . ALA A 1 342 ? 2.550 -6.633 28.550 1.00 88.75 342 ALA A N 1
ATOM 2594 C CA . ALA A 1 342 ? 2.694 -6.551 30.002 1.00 88.75 342 ALA A CA 1
ATOM 2595 C C . ALA A 1 342 ? 1.381 -6.881 30.734 1.00 88.75 342 ALA A C 1
ATOM 2597 O O . ALA A 1 342 ? 1.387 -7.609 31.726 1.00 88.75 342 ALA A O 1
ATOM 2598 N N . ARG A 1 343 ? 0.230 -6.445 30.198 1.00 85.50 343 ARG A N 1
ATOM 2599 C CA . ARG A 1 343 ? -1.106 -6.823 30.709 1.00 85.50 343 ARG A CA 1
ATOM 2600 C C . ARG A 1 343 ? -1.38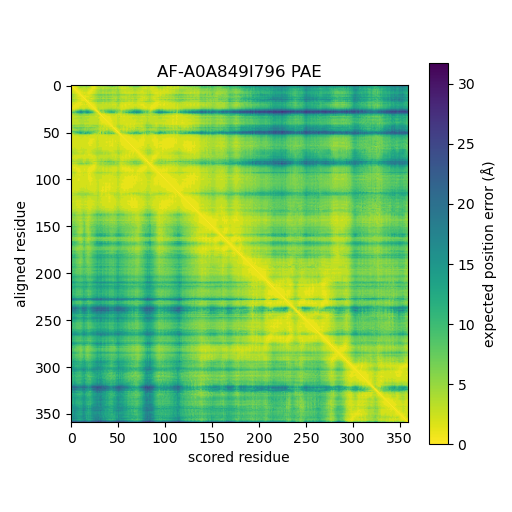4 -8.328 30.636 1.00 85.50 343 ARG A C 1
ATOM 2602 O O . ARG A 1 343 ? -2.214 -8.830 31.386 1.00 85.50 343 ARG A O 1
ATOM 2609 N N . GLN A 1 344 ? -0.697 -9.047 29.751 1.00 87.94 344 GLN A N 1
ATOM 2610 C CA . GLN A 1 344 ? -0.762 -10.505 29.616 1.00 87.94 344 GLN A CA 1
ATOM 2611 C C . GLN A 1 344 ? 0.349 -11.223 30.404 1.00 87.94 344 GLN A C 1
ATOM 2613 O O . GLN A 1 344 ? 0.484 -12.446 30.293 1.00 87.94 344 GLN A O 1
ATOM 2618 N N . GLY A 1 345 ? 1.146 -10.485 31.186 1.00 92.19 345 GLY A N 1
ATOM 2619 C CA . GLY A 1 345 ? 2.299 -11.013 31.913 1.00 92.19 345 GLY A CA 1
ATOM 2620 C C . GLY A 1 345 ? 3.426 -11.478 30.991 1.00 92.19 345 GLY A C 1
ATOM 2621 O O . GLY A 1 345 ? 4.111 -12.443 31.317 1.00 92.19 345 GLY A O 1
ATOM 2622 N N . LEU A 1 346 ? 3.566 -10.856 29.817 1.00 93.25 346 LEU A N 1
ATOM 2623 C CA . LEU A 1 346 ? 4.605 -11.153 28.835 1.00 93.25 346 LEU A CA 1
ATOM 2624 C C . LEU A 1 346 ? 5.437 -9.906 28.538 1.00 93.25 346 LEU A C 1
ATOM 2626 O O . LEU A 1 346 ? 4.960 -8.777 28.612 1.00 93.25 346 LEU A O 1
ATOM 2630 N N . GLU A 1 347 ? 6.670 -10.138 28.116 1.00 95.00 347 GLU A N 1
ATOM 2631 C CA . GLU A 1 347 ? 7.564 -9.143 27.531 1.00 95.00 347 GLU A CA 1
ATOM 2632 C C . GLU A 1 347 ? 7.908 -9.550 26.092 1.00 95.00 347 GLU A C 1
ATOM 2634 O O . GLU A 1 347 ? 7.650 -10.680 25.670 1.00 95.00 347 GLU A O 1
ATOM 2639 N N . ALA A 1 348 ? 8.519 -8.648 25.323 1.00 94.06 348 ALA A N 1
ATOM 2640 C CA . ALA A 1 348 ? 8.918 -8.942 23.943 1.00 94.06 348 ALA A CA 1
ATOM 2641 C C . ALA A 1 348 ? 9.873 -10.147 23.838 1.00 94.06 348 ALA A C 1
ATOM 2643 O O . ALA A 1 348 ? 9.823 -10.890 22.858 1.00 94.06 348 ALA A O 1
ATOM 2644 N N . ASP A 1 349 ? 10.697 -10.360 24.863 1.00 96.44 349 ASP A N 1
ATOM 2645 C CA . ASP A 1 349 ? 11.688 -11.436 24.905 1.00 96.44 349 ASP A CA 1
ATOM 2646 C C . ASP A 1 349 ? 11.178 -12.668 25.689 1.00 96.44 349 ASP A C 1
ATOM 2648 O O . ASP A 1 349 ? 11.908 -13.631 25.906 1.00 96.44 349 ASP A O 1
ATOM 2652 N N . SER A 1 350 ? 9.900 -12.678 26.090 1.00 96.00 350 SER A N 1
ATOM 2653 C CA . SER A 1 350 ? 9.252 -13.868 26.654 1.00 96.00 350 SER A CA 1
ATOM 2654 C C . SER A 1 350 ? 8.993 -14.918 25.575 1.00 96.00 350 SER A C 1
ATOM 2656 O O . SER A 1 350 ? 8.610 -14.571 24.457 1.00 96.00 350 SER A O 1
ATOM 2658 N N . VAL A 1 351 ? 9.130 -16.200 25.926 1.00 96.94 351 VAL A N 1
ATOM 2659 C CA . VAL A 1 351 ? 8.773 -17.347 25.072 1.00 96.94 351 VAL A CA 1
ATOM 2660 C C . VAL A 1 351 ? 7.365 -17.818 25.447 1.00 96.94 351 VAL A C 1
ATOM 2662 O O . VAL A 1 351 ? 7.191 -18.380 26.530 1.00 96.94 351 VAL A O 1
ATOM 2665 N N . PRO A 1 352 ? 6.334 -17.581 24.615 1.00 95.25 352 PRO A N 1
ATOM 2666 C CA . PRO A 1 352 ? 4.979 -18.004 24.941 1.00 95.25 352 PRO A CA 1
ATOM 2667 C C . PRO A 1 352 ? 4.816 -19.515 24.754 1.00 95.25 352 PRO A C 1
ATOM 2669 O O . PRO A 1 352 ? 5.335 -20.094 23.794 1.00 95.25 352 PRO A O 1
ATOM 2672 N N . ASP A 1 353 ? 4.031 -20.140 25.634 1.00 95.56 353 ASP A N 1
ATOM 2673 C CA . ASP A 1 353 ? 3.707 -21.565 25.546 1.00 95.56 353 ASP A CA 1
ATOM 2674 C C . ASP A 1 353 ? 3.135 -21.944 24.179 1.00 95.56 353 ASP A C 1
ATOM 2676 O O . ASP A 1 353 ? 2.423 -21.172 23.525 1.00 95.56 353 ASP A O 1
ATOM 2680 N N . LYS A 1 354 ? 3.397 -23.184 23.762 1.00 95.69 354 LYS A N 1
ATOM 2681 C CA . LYS A 1 354 ? 2.900 -23.700 22.490 1.00 95.69 354 LYS A CA 1
ATOM 2682 C C . LYS A 1 354 ? 1.371 -23.609 22.414 1.00 95.69 354 LYS A C 1
ATOM 2684 O O . LYS A 1 354 ? 0.663 -24.177 23.239 1.00 95.69 354 LYS A O 1
ATOM 2689 N N . GLY A 1 355 ? 0.865 -22.931 21.387 1.00 93.50 355 GLY A N 1
ATOM 2690 C CA . GLY A 1 355 ? -0.563 -22.709 21.154 1.00 93.50 355 GLY A CA 1
ATOM 2691 C C . GLY A 1 355 ? -1.154 -21.504 21.892 1.00 93.50 355 GLY A C 1
ATOM 2692 O O . GLY A 1 355 ? -2.314 -21.166 21.650 1.00 93.50 355 GLY A O 1
ATOM 2693 N N . ARG A 1 356 ? -0.386 -20.814 22.748 1.00 93.81 356 ARG A N 1
ATOM 2694 C CA . ARG A 1 356 ? -0.838 -19.583 23.404 1.00 93.81 356 ARG A CA 1
ATOM 2695 C C . ARG A 1 356 ? -0.930 -18.459 22.375 1.00 93.81 356 ARG A C 1
ATOM 2697 O O . ARG A 1 356 ? 0.062 -18.099 21.746 1.00 93.81 356 ARG A O 1
ATOM 2704 N N . ARG A 1 357 ? -2.120 -17.877 22.221 1.00 92.25 357 ARG A N 1
ATOM 2705 C CA . ARG A 1 357 ? -2.314 -16.663 21.422 1.00 92.25 357 ARG A CA 1
ATOM 2706 C C . ARG A 1 357 ? -1.835 -15.448 22.214 1.00 92.25 357 ARG A C 1
ATOM 2708 O O . ARG A 1 357 ? -2.260 -15.264 23.350 1.00 92.25 357 ARG A O 1
ATOM 2715 N N . VAL A 1 358 ? -0.984 -14.639 21.593 1.00 90.12 358 VAL A N 1
ATOM 2716 C CA . VAL A 1 358 ? -0.476 -13.368 22.123 1.00 90.12 358 VAL A CA 1
ATOM 2717 C C . VAL A 1 358 ? -0.939 -12.277 21.166 1.00 90.12 358 VAL A C 1
ATOM 2719 O O . VAL A 1 358 ? -0.463 -12.233 20.032 1.00 90.12 358 VAL A O 1
ATOM 2722 N N . ALA A 1 359 ? -1.935 -11.490 21.577 1.00 82.50 359 ALA A N 1
ATOM 2723 C CA . ALA A 1 359 ? -2.672 -10.543 20.732 1.00 82.50 359 ALA A CA 1
ATOM 2724 C C . ALA A 1 359 ? -2.729 -9.142 21.337 1.00 82.50 359 ALA A C 1
ATOM 2726 O O . ALA A 1 359 ? -2.656 -9.063 22.585 1.00 82.50 359 ALA A O 1
#

Foldseek 3Di:
DDFPDKDWQCACDPQGRFTKIKTKDFADFADQQLVVLLCVQPVQLDDDDNSGGLLRQLLSQLQRLCVLLVWPWDDWDKDDDPDNRIIITMGGGPDDVLSVLSSVLSVVSSVCSVVVHHDHSVVSSPVSNVVCLVQPAFPQLVVVVVVCVVVVWDKDDPDSASWMWTHDDPPIWIDHRNRTPPDDPVNVVCVLFPVSVQVVCVVVVNDDWDWDKAQALVSQVVRLVVSVAFKWKAARRDDDCQLIDGRDRDSVSSSVSNVRRCVVHVIMMITDHDDDWDKDFDDDDHDGPDIDTDDDDKFFFQQPAFLQVRLVVVCVPPQADDDRRGPHHRDDCDPVLQVLQVVVVHGRRDRDPGGDIRD

pLDDT: mean 91.57, std 5.86, range [64.06, 97.81]

Mean predicted aligned error: 7.38 Å

Secondary structure (DSSP, 8-state):
-EEEEEEEE-SS-SS-SS-EEEEEEE-----HHHHHHHHHH-TTS----TT--HHHHHHHHHHHHHHHTT-----EEEEE-SSTTEEEEEEE-SSHHHHHHHHHHHHHHHHHHHHT----HHHHHHHHHHHHHHHSPPHHHHHHHHHHHHTT--EEE-SSSSEEEESSGGG-EEEETTEETTS-HHHHHHHH-HHHHHHHHHHTT-----EEEESSHHHHHHHHHHHTS-EEEEESS--TTTT-EEEE-SHHHHHHHHHHHTTT-S-EEEEE---S-EEEEEEETTEEEEEEEEPPS-EE--SSS-HHHHHHHHTTSTTEESTTSSSEE-----HHHHHHHHHTT--TT--PPTT-EE-